Protein AF-0000000078987665 (afdb_homodimer)

Structure (mmCIF, N/CA/C/O backbone):
data_AF-0000000078987665-model_v1
#
loop_
_entity.id
_entity.type
_entity.pdbx_description
1 polymer 'Uncharacterized protein'
#
loop_
_atom_site.group_PDB
_atom_site.id
_atom_site.type_symbol
_atom_site.label_atom_id
_atom_site.label_alt_id
_atom_site.label_comp_id
_atom_site.label_asym_id
_atom_site.label_entity_id
_atom_site.label_seq_id
_atom_site.pdbx_PDB_ins_code
_atom_site.Cartn_x
_atom_site.Cartn_y
_atom_site.Cartn_z
_atom_site.occupancy
_atom_site.B_iso_or_equiv
_atom_site.auth_seq_id
_atom_site.auth_comp_id
_atom_site.auth_asym_id
_atom_site.auth_atom_id
_atom_site.pdbx_PDB_model_num
ATOM 1 N N . MET A 1 1 ? -37.438 13.344 10.82 1 22.31 1 MET A N 1
ATOM 2 C CA . MET A 1 1 ? -37.062 12.086 10.188 1 22.31 1 MET A CA 1
ATOM 3 C C . MET A 1 1 ? -35.938 12.305 9.188 1 22.31 1 MET A C 1
ATOM 5 O O . MET A 1 1 ? -36.125 12.891 8.125 1 22.31 1 MET A O 1
ATOM 9 N N . ASP A 1 2 ? -34.719 12.773 9.641 1 24 2 ASP A N 1
ATOM 10 C CA . ASP A 1 2 ? -33.594 13.414 8.969 1 24 2 ASP A CA 1
ATOM 11 C C . ASP A 1 2 ? -32.875 12.43 8.039 1 24 2 ASP A C 1
ATOM 13 O O . ASP A 1 2 ? -32.469 11.344 8.461 1 24 2 ASP A O 1
ATOM 17 N N . THR A 1 3 ? -33.219 12.43 6.73 1 23.64 3 THR A N 1
ATOM 18 C CA . THR A 1 3 ? -32.719 11.586 5.656 1 23.64 3 THR A CA 1
ATOM 19 C C . THR A 1 3 ? -31.203 11.734 5.512 1 23.64 3 THR A C 1
ATOM 21 O O . THR A 1 3 ? -30.703 12.82 5.199 1 23.64 3 THR A O 1
ATOM 24 N N . VAL A 1 4 ? -30.422 10.984 6.316 1 24.33 4 VAL A N 1
ATOM 25 C CA . VAL A 1 4 ? -28.969 10.953 6.219 1 24.33 4 VAL A CA 1
ATOM 26 C C . VAL A 1 4 ? -28.547 10.617 4.789 1 24.33 4 VAL A C 1
ATOM 28 O O . VAL A 1 4 ? -29.016 9.641 4.207 1 24.33 4 VAL A O 1
ATOM 31 N N . ASP A 1 5 ? -28.266 11.594 4.004 1 23.62 5 ASP A N 1
ATOM 32 C CA . ASP A 1 5 ? -27.859 11.531 2.604 1 23.62 5 ASP A CA 1
ATOM 33 C C . ASP A 1 5 ? -26.688 10.578 2.418 1 23.62 5 ASP A C 1
ATOM 35 O O . ASP A 1 5 ? -25.672 10.695 3.109 1 23.62 5 ASP A O 1
ATOM 39 N N . ASN A 1 6 ? -26.922 9.375 1.999 1 23.2 6 ASN A N 1
ATOM 40 C CA . ASN A 1 6 ? -26.031 8.305 1.534 1 23.2 6 ASN A CA 1
ATOM 41 C C . ASN A 1 6 ? -25.031 8.812 0.513 1 23.2 6 ASN A C 1
ATOM 43 O O . ASN A 1 6 ? -25.391 9.172 -0.608 1 23.2 6 ASN A O 1
ATOM 47 N N . VAL A 1 7 ? -24.156 9.625 0.983 1 26.42 7 VAL A N 1
ATOM 48 C CA . VAL A 1 7 ? -23.125 10 0.022 1 26.42 7 VAL A CA 1
ATOM 49 C C . VAL A 1 7 ? -22.578 8.742 -0.661 1 26.42 7 VAL A C 1
ATOM 51 O O . VAL A 1 7 ? -22 7.875 -0.006 1 26.42 7 VAL A O 1
ATOM 54 N N . GLU A 1 8 ? -23.203 8.266 -1.668 1 24.34 8 GLU A N 1
ATOM 55 C CA . GLU A 1 8 ? -22.703 7.254 -2.596 1 24.34 8 GLU A CA 1
ATOM 56 C C . GLU A 1 8 ? -21.281 7.562 -3.049 1 24.34 8 GLU A C 1
ATOM 58 O O . GLU A 1 8 ? -21.016 8.641 -3.584 1 24.34 8 GLU A O 1
ATOM 63 N N . PHE A 1 9 ? -20.359 7.242 -2.287 1 26.28 9 PHE A N 1
ATOM 64 C CA . PHE A 1 9 ? -19 7.262 -2.807 1 26.28 9 PHE A CA 1
ATOM 65 C C . PHE A 1 9 ? -18.938 6.637 -4.195 1 26.28 9 PHE A C 1
ATOM 67 O O . PHE A 1 9 ? -19.328 5.484 -4.379 1 26.28 9 PHE A O 1
ATOM 74 N N . ASN A 1 10 ? -19.328 7.367 -5.148 1 27.98 10 ASN A N 1
ATOM 75 C CA . ASN A 1 10 ? -19.078 6.918 -6.516 1 27.98 10 ASN A CA 1
ATOM 76 C C . ASN A 1 10 ? -17.672 6.355 -6.668 1 27.98 10 ASN A C 1
ATOM 78 O O . ASN A 1 10 ? -16.688 7.094 -6.559 1 27.98 10 ASN A O 1
ATOM 82 N N . ASP A 1 11 ? -17.438 5.238 -6.152 1 31.22 11 ASP A N 1
ATOM 83 C CA . ASP A 1 11 ? -16.328 4.34 -6.426 1 31.22 11 ASP A CA 1
ATOM 84 C C . ASP A 1 11 ? -15.883 4.434 -7.887 1 31.22 11 ASP A C 1
ATOM 86 O O . ASP A 1 11 ? -16.312 3.635 -8.727 1 31.22 11 ASP A O 1
ATOM 90 N N . ASP A 1 12 ? -16.234 5.512 -8.531 1 32.19 12 ASP A N 1
ATOM 91 C CA . ASP A 1 12 ? -15.898 5.676 -9.945 1 32.19 12 ASP A CA 1
ATOM 92 C C . ASP A 1 12 ? -14.422 5.395 -10.195 1 32.19 12 ASP A C 1
ATOM 94 O O . ASP A 1 12 ? -13.891 5.754 -11.25 1 32.19 12 ASP A O 1
ATOM 98 N N . SER A 1 13 ? -13.664 5.414 -9.133 1 35.56 13 SER A N 1
ATOM 99 C CA . SER A 1 13 ? -12.398 4.934 -9.672 1 35.56 13 SER A CA 1
ATOM 100 C C . SER A 1 13 ? -12.594 3.664 -10.492 1 35.56 13 SER A C 1
ATOM 102 O O . SER A 1 13 ? -12.672 2.566 -9.938 1 35.56 13 SER A O 1
ATOM 104 N N . THR A 1 14 ? -13.523 3.637 -11.367 1 35.09 14 THR A N 1
ATOM 105 C CA . THR A 1 14 ? -13.594 2.619 -12.406 1 35.09 14 THR A CA 1
ATOM 106 C C . THR A 1 14 ? -12.195 2.131 -12.773 1 35.09 14 THR A C 1
ATOM 108 O O . THR A 1 14 ? -11.555 2.691 -13.664 1 35.09 14 THR A O 1
ATOM 111 N N . ALA A 1 15 ? -11.32 2.08 -11.844 1 38.97 15 ALA A N 1
ATOM 112 C CA . ALA A 1 15 ? -10.156 1.328 -12.297 1 38.97 15 ALA A CA 1
ATOM 113 C C . ALA A 1 15 ? -10.555 0.241 -13.289 1 38.97 15 ALA A C 1
ATOM 115 O O . ALA A 1 15 ? -11.594 -0.402 -13.125 1 38.97 15 ALA A O 1
ATOM 116 N N . THR A 1 16 ? -10.422 0.467 -14.57 1 40.72 16 THR A N 1
ATOM 117 C CA . THR A 1 16 ? -10.445 -0.643 -15.523 1 40.72 16 THR A CA 1
ATOM 118 C C . THR A 1 16 ? -10.227 -1.972 -14.805 1 40.72 16 THR A C 1
ATOM 120 O O . THR A 1 16 ? -9.359 -2.082 -13.938 1 40.72 16 THR A O 1
ATOM 123 N N . VAL A 1 17 ? -11.352 -2.6 -14.359 1 46.34 17 VAL A N 1
ATOM 124 C CA . VAL A 1 17 ? -11.133 -3.986 -13.961 1 46.34 17 VAL A CA 1
ATOM 125 C C . VAL A 1 17 ? -9.867 -4.523 -14.625 1 46.34 17 VAL A C 1
ATOM 127 O O . VAL A 1 17 ? -9.797 -4.617 -15.852 1 46.34 17 VAL A O 1
ATOM 130 N N . ALA A 1 18 ? -8.805 -4.16 -14.016 1 56.78 18 ALA A N 1
ATOM 131 C CA . ALA A 1 18 ? -7.605 -4.797 -14.555 1 56.78 18 ALA A CA 1
ATOM 132 C C . ALA A 1 18 ? -7.906 -6.211 -15.039 1 56.78 18 ALA A C 1
ATOM 134 O O . ALA A 1 18 ? -8.859 -6.84 -14.578 1 56.78 18 ALA A O 1
ATOM 135 N N . ALA A 1 19 ? -7.555 -6.617 -16.172 1 66.12 19 ALA A N 1
ATOM 136 C CA . ALA A 1 19 ? -7.625 -7.965 -16.734 1 66.12 19 ALA A CA 1
ATOM 137 C C . ALA A 1 19 ? -7.281 -9.016 -15.688 1 66.12 19 ALA A C 1
ATOM 139 O O . ALA A 1 19 ? -6.453 -8.773 -14.805 1 66.12 19 ALA A O 1
ATOM 140 N N . ASN A 1 20 ? -8.266 -9.836 -15.359 1 83.44 20 ASN A N 1
ATOM 141 C CA . ASN A 1 20 ? -7.977 -11.047 -14.602 1 83.44 20 ASN A CA 1
ATOM 142 C C . ASN A 1 20 ? -7.609 -12.211 -15.516 1 83.44 20 ASN A C 1
ATOM 144 O O . ASN A 1 20 ? -8.453 -13.055 -15.82 1 83.44 20 ASN A O 1
ATOM 148 N N . ASP A 1 21 ? -6.363 -12.141 -15.938 1 91.25 21 ASP A N 1
ATOM 149 C CA . ASP A 1 21 ? -5.832 -13.141 -16.859 1 91.25 21 ASP A CA 1
ATOM 150 C C . ASP A 1 21 ? -5.629 -14.484 -16.156 1 91.25 21 ASP A C 1
ATOM 152 O O . ASP A 1 21 ? -5.406 -15.5 -16.812 1 91.25 21 ASP A O 1
ATOM 156 N N . LEU A 1 22 ? -5.672 -14.5 -14.844 1 92.5 22 LEU A N 1
ATOM 157 C CA . LEU A 1 22 ? -5.527 -15.672 -13.992 1 92.5 22 LEU A CA 1
ATOM 158 C C . LEU A 1 22 ? -6.516 -15.625 -12.828 1 92.5 22 LEU A C 1
ATOM 160 O O . LEU A 1 22 ? -6.621 -14.609 -12.141 1 92.5 22 LEU A O 1
ATOM 164 N N . PRO A 1 23 ? -7.387 -16.672 -12.727 1 92.81 23 PRO A N 1
ATOM 165 C CA . PRO A 1 23 ? -8.258 -16.688 -11.555 1 92.81 23 PRO A CA 1
ATOM 166 C C . PRO A 1 23 ? -7.477 -16.656 -10.242 1 92.81 23 PRO A C 1
ATOM 168 O O . PRO A 1 23 ? -6.414 -17.266 -10.133 1 92.81 23 PRO A O 1
ATOM 171 N N . THR A 1 24 ? -8.039 -16.016 -9.234 1 92.69 24 THR A N 1
ATOM 172 C CA . THR A 1 24 ? -7.387 -15.898 -7.934 1 92.69 24 THR A CA 1
ATOM 173 C C . THR A 1 24 ? -7.125 -17.281 -7.336 1 92.69 24 THR A C 1
ATOM 175 O O . THR A 1 24 ? -6.07 -17.516 -6.742 1 92.69 24 THR A O 1
ATOM 178 N N . GLU A 1 25 ? -8.094 -18.188 -7.496 1 92.75 25 GLU A N 1
ATOM 179 C CA . GLU A 1 25 ? -7.953 -19.531 -6.961 1 92.75 25 GLU A CA 1
ATOM 180 C C . GLU A 1 25 ? -6.758 -20.25 -7.57 1 92.75 25 GLU A C 1
ATOM 182 O O . GLU A 1 25 ? -6.078 -21.031 -6.895 1 92.75 25 GLU A O 1
ATOM 187 N N . GLU A 1 26 ? -6.527 -20.047 -8.82 1 94.94 26 GLU A N 1
ATOM 188 C CA . GLU A 1 26 ? -5.387 -20.656 -9.5 1 94.94 26 GLU A CA 1
ATOM 189 C C . GLU A 1 26 ? -4.07 -20.094 -8.977 1 94.94 26 GLU A C 1
ATOM 191 O O . GLU A 1 26 ? -3.107 -20.828 -8.766 1 94.94 26 GLU A O 1
ATOM 196 N N . LEU A 1 27 ? -4.023 -18.828 -8.773 1 95.31 27 LEU A N 1
ATOM 197 C CA . LEU A 1 27 ? -2.828 -18.219 -8.211 1 95.31 27 LEU A CA 1
ATOM 198 C C . LEU A 1 27 ? -2.549 -18.75 -6.812 1 95.31 27 LEU A C 1
ATOM 200 O O . LEU A 1 27 ? -1.401 -19.062 -6.477 1 95.31 27 LEU A O 1
ATOM 204 N N . ILE A 1 28 ? -3.594 -18.906 -6.008 1 92.94 28 ILE A N 1
ATOM 205 C CA . ILE A 1 28 ? -3.457 -19.453 -4.66 1 92.94 28 ILE A CA 1
ATOM 206 C C . ILE A 1 28 ? -2.863 -20.859 -4.73 1 92.94 28 ILE A C 1
ATOM 208 O O . ILE A 1 28 ? -1.938 -21.188 -3.984 1 92.94 28 ILE A O 1
ATOM 212 N N . ARG A 1 29 ? -3.361 -21.625 -5.668 1 95.06 29 ARG A N 1
ATOM 213 C CA . ARG A 1 29 ? -2.85 -22.969 -5.836 1 95.06 29 ARG A CA 1
ATOM 214 C C . ARG A 1 29 ? -1.374 -22.953 -6.223 1 95.06 29 ARG A C 1
ATOM 216 O O . ARG A 1 29 ? -0.581 -23.75 -5.707 1 95.06 29 ARG A O 1
ATOM 223 N N . MET A 1 30 ? -0.998 -22.062 -7.113 1 95.44 30 MET A N 1
ATOM 224 C CA . MET A 1 30 ? 0.391 -21.953 -7.551 1 95.44 30 MET A CA 1
ATOM 225 C C . MET A 1 30 ? 1.303 -21.578 -6.383 1 95.44 30 MET A C 1
ATOM 227 O O . MET A 1 30 ? 2.41 -22.109 -6.262 1 95.44 30 MET A O 1
ATOM 231 N N . ILE A 1 31 ? 0.842 -20.656 -5.52 1 92.81 31 ILE A N 1
ATOM 232 C CA . ILE A 1 31 ? 1.622 -20.234 -4.363 1 92.81 31 ILE A CA 1
ATOM 233 C C . ILE A 1 31 ? 1.784 -21.406 -3.391 1 92.81 31 ILE A C 1
ATOM 235 O O . ILE A 1 31 ? 2.881 -21.641 -2.887 1 92.81 31 ILE A O 1
ATOM 239 N N . GLU A 1 32 ? 0.699 -22.141 -3.172 1 91.25 32 GLU A N 1
ATOM 240 C CA . GLU A 1 32 ? 0.729 -23.281 -2.254 1 91.25 32 GLU A CA 1
ATOM 241 C C . GLU A 1 32 ? 1.663 -24.375 -2.762 1 91.25 32 GLU A C 1
ATOM 243 O O . GLU A 1 32 ? 2.279 -25.094 -1.968 1 91.25 32 GLU A O 1
ATOM 248 N N . ASN A 1 33 ? 1.754 -24.484 -4.09 1 94.44 33 ASN A N 1
ATOM 249 C CA . ASN A 1 33 ? 2.619 -25.484 -4.699 1 94.44 33 ASN A CA 1
ATOM 250 C C . ASN A 1 33 ? 4.043 -24.969 -4.875 1 94.44 33 ASN A C 1
ATOM 252 O O . ASN A 1 33 ? 4.875 -25.625 -5.504 1 94.44 33 ASN A O 1
ATOM 256 N N . LYS A 1 34 ? 4.285 -23.734 -4.383 1 92.12 34 LYS A N 1
ATOM 257 C CA . LYS A 1 34 ? 5.613 -23.125 -4.449 1 92.12 34 LYS A CA 1
ATOM 258 C C . LYS A 1 34 ? 6.055 -22.938 -5.895 1 92.12 34 LYS A C 1
ATOM 260 O O . LYS A 1 34 ? 7.211 -23.188 -6.238 1 92.12 34 LYS A O 1
ATOM 265 N N . GLU A 1 35 ? 5.148 -22.5 -6.758 1 95.69 35 GLU A N 1
ATOM 266 C CA . GLU A 1 35 ? 5.414 -22.312 -8.18 1 95.69 35 GLU A CA 1
ATOM 267 C C . GLU A 1 35 ? 5.496 -20.828 -8.547 1 95.69 35 GLU A C 1
ATOM 269 O O . GLU A 1 35 ? 5.5 -20.484 -9.727 1 95.69 35 GLU A O 1
ATOM 274 N N . VAL A 1 36 ? 5.555 -20 -7.508 1 94.06 36 VAL A N 1
ATOM 275 C CA . VAL A 1 36 ? 5.523 -18.562 -7.734 1 94.06 36 VAL A CA 1
ATOM 276 C C . VAL A 1 36 ? 6.723 -17.906 -7.059 1 94.06 36 VAL A C 1
ATOM 278 O O . VAL A 1 36 ? 7.078 -18.25 -5.93 1 94.06 36 VAL A O 1
ATOM 281 N N . THR A 1 37 ? 7.375 -17.031 -7.789 1 91.81 37 THR A N 1
ATOM 282 C CA . THR A 1 37 ? 8.414 -16.172 -7.227 1 91.81 37 THR A CA 1
ATOM 283 C C . THR A 1 37 ? 8.039 -14.703 -7.355 1 91.81 37 THR A C 1
ATOM 285 O O . THR A 1 37 ? 7.531 -14.273 -8.398 1 91.81 37 THR A O 1
ATOM 288 N N . VAL A 1 38 ? 8.352 -13.938 -6.285 1 91.56 38 VAL A N 1
ATOM 289 C CA . VAL A 1 38 ? 8.078 -12.508 -6.312 1 91.56 38 VAL A CA 1
ATOM 290 C C . VAL A 1 38 ? 9.242 -11.766 -6.969 1 91.56 38 VAL A C 1
ATOM 292 O O . VAL A 1 38 ? 10.391 -11.875 -6.516 1 91.56 38 VAL A O 1
ATOM 295 N N . LYS A 1 39 ? 8.953 -11.086 -8.031 1 91.88 39 LYS A N 1
ATOM 296 C CA . LYS A 1 39 ? 9.953 -10.281 -8.727 1 91.88 39 LYS A CA 1
ATOM 297 C C . LYS A 1 39 ? 10.07 -8.891 -8.109 1 91.88 39 LYS A C 1
ATOM 299 O O . LYS A 1 39 ? 11.172 -8.359 -7.969 1 91.88 39 LYS A O 1
ATOM 304 N N . SER A 1 40 ? 8.953 -8.32 -7.816 1 91.5 40 SER A N 1
ATOM 305 C CA . SER A 1 40 ? 8.914 -7 -7.207 1 91.5 40 SER A CA 1
ATOM 306 C C . SER A 1 40 ? 7.617 -6.785 -6.434 1 91.5 40 SER A C 1
ATOM 308 O O . SER A 1 40 ? 6.609 -7.445 -6.703 1 91.5 40 SER A O 1
ATOM 310 N N . HIS A 1 41 ? 7.66 -5.926 -5.438 1 90.56 41 HIS A N 1
ATOM 311 C CA . HIS A 1 41 ? 6.535 -5.543 -4.594 1 90.56 41 HIS A CA 1
ATOM 312 C C . HIS A 1 41 ? 6.562 -4.051 -4.285 1 90.56 41 HIS A C 1
ATOM 314 O O . HIS A 1 41 ? 7.469 -3.566 -3.609 1 90.56 41 HIS A O 1
ATOM 320 N N . ARG A 1 42 ? 5.637 -3.369 -4.859 1 90.31 42 ARG A N 1
ATOM 321 C CA . ARG A 1 42 ? 5.465 -1.935 -4.648 1 90.31 42 ARG A CA 1
ATOM 322 C C . ARG A 1 42 ? 4.199 -1.645 -3.852 1 90.31 42 ARG A C 1
ATOM 324 O O . ARG A 1 42 ? 3.143 -2.221 -4.125 1 90.31 42 ARG A O 1
ATOM 331 N N . ILE A 1 43 ? 4.332 -0.802 -2.848 1 88.81 43 ILE A N 1
ATOM 332 C CA . ILE A 1 43 ? 3.186 -0.39 -2.047 1 88.81 43 ILE A CA 1
ATOM 333 C C . ILE A 1 43 ? 2.959 1.112 -2.205 1 88.81 43 ILE A C 1
ATOM 335 O O . ILE A 1 43 ? 3.898 1.902 -2.092 1 88.81 43 ILE A O 1
ATOM 339 N N . VAL A 1 44 ? 1.769 1.45 -2.447 1 91 44 VAL A N 1
ATOM 340 C CA . VAL A 1 44 ? 1.382 2.857 -2.455 1 91 44 VAL A CA 1
ATOM 341 C C . VAL A 1 44 ? 0.354 3.115 -1.355 1 91 44 VAL A C 1
ATOM 343 O O . VAL A 1 44 ? -0.692 2.465 -1.31 1 91 44 VAL A O 1
ATOM 346 N N . ASP A 1 45 ? 0.697 4.008 -0.477 1 89.19 45 ASP A N 1
ATOM 347 C CA . ASP A 1 45 ? -0.211 4.496 0.557 1 89.19 45 ASP A CA 1
ATOM 348 C C . ASP A 1 45 ? -0.878 5.801 0.131 1 89.19 45 ASP A C 1
ATOM 350 O O . ASP A 1 45 ? -0.199 6.746 -0.275 1 89.19 45 ASP A O 1
ATOM 354 N N . THR A 1 46 ? -2.162 5.797 0.247 1 93.19 46 THR A N 1
ATOM 355 C CA . THR A 1 46 ? -2.918 7.039 0.125 1 93.19 46 THR A CA 1
ATOM 356 C C . THR A 1 46 ? -3.656 7.352 1.422 1 93.19 46 THR A C 1
ATOM 358 O O . THR A 1 46 ? -4.555 6.609 1.825 1 93.19 46 THR A O 1
ATOM 361 N N . ILE A 1 47 ? -3.271 8.453 2.031 1 92.69 47 ILE A N 1
ATOM 362 C CA . ILE A 1 47 ? -3.816 8.812 3.334 1 92.69 47 ILE A CA 1
ATOM 363 C C . ILE A 1 47 ? -4.473 10.188 3.254 1 92.69 47 ILE A C 1
ATOM 365 O O . ILE A 1 47 ? -3.846 11.164 2.828 1 92.69 47 ILE A O 1
ATOM 369 N N . THR A 1 48 ? -5.75 10.258 3.594 1 94.19 48 THR A N 1
ATOM 370 C CA . THR A 1 48 ? -6.426 11.547 3.711 1 94.19 48 THR A CA 1
ATOM 371 C C . THR A 1 48 ? -6.324 12.078 5.137 1 94.19 48 THR A C 1
ATOM 373 O O . THR A 1 48 ? -6.68 11.391 6.09 1 94.19 48 THR A O 1
ATOM 376 N N . LEU A 1 49 ? -5.801 13.242 5.184 1 94.12 49 LEU A N 1
ATOM 377 C CA . LEU A 1 49 ? -5.52 13.891 6.461 1 94.12 49 LEU A CA 1
ATOM 378 C C . LEU A 1 49 ? -6.414 15.109 6.66 1 94.12 49 LEU A C 1
ATOM 380 O O . LEU A 1 49 ? -6.688 15.844 5.711 1 94.12 49 LEU A O 1
ATOM 384 N N . ILE A 1 50 ? -6.879 15.312 7.918 1 95.25 50 ILE A N 1
ATOM 385 C CA . ILE A 1 50 ? -7.605 16.516 8.305 1 95.25 50 ILE A CA 1
ATOM 386 C C . ILE A 1 50 ? -6.723 17.391 9.203 1 95.25 50 ILE A C 1
ATOM 388 O O . ILE A 1 50 ? -6.184 16.906 10.203 1 95.25 50 ILE A O 1
ATOM 392 N N . THR A 1 51 ? -6.508 18.641 8.805 1 94.38 51 THR A N 1
ATOM 393 C CA . THR A 1 51 ? -5.781 19.625 9.578 1 94.38 51 THR A CA 1
ATOM 394 C C . THR A 1 51 ? -6.617 20.891 9.75 1 94.38 51 THR A C 1
ATOM 396 O O . THR A 1 51 ? -7.711 21 9.195 1 94.38 51 THR A O 1
ATOM 399 N N . ALA A 1 52 ? -6.066 21.812 10.547 1 93.38 52 ALA A N 1
ATOM 400 C CA . ALA A 1 52 ? -6.723 23.109 10.688 1 93.38 52 ALA A CA 1
ATOM 401 C C . ALA A 1 52 ? -6.785 23.844 9.352 1 93.38 52 ALA A C 1
ATOM 403 O O . ALA A 1 52 ? -7.711 24.625 9.109 1 93.38 52 ALA A O 1
ATOM 404 N N . GLY A 1 53 ? -5.77 23.531 8.406 1 91.12 53 GLY A N 1
ATOM 405 C CA . GLY A 1 53 ? -5.688 24.203 7.125 1 91.12 53 GLY A CA 1
ATOM 406 C C . GLY A 1 53 ? -6.48 23.516 6.031 1 91.12 53 GLY A C 1
ATOM 407 O O . GLY A 1 53 ? -6.438 23.938 4.871 1 91.12 53 GLY A O 1
ATOM 408 N N . GLY A 1 54 ? -7.23 22.422 6.391 1 94.12 54 GLY A N 1
ATOM 409 C CA . GLY A 1 54 ? -8.008 21.719 5.391 1 94.12 54 GLY A CA 1
ATOM 410 C C . GLY A 1 54 ? -7.641 20.25 5.266 1 94.12 54 GLY A C 1
ATOM 411 O O . GLY A 1 54 ? -6.953 19.703 6.133 1 94.12 54 GLY A O 1
ATOM 412 N N . GLU A 1 55 ? -8.172 19.703 4.188 1 94.88 55 GLU A N 1
ATOM 413 C CA . GLU A 1 55 ? -7.93 18.281 3.918 1 94.88 55 GLU A CA 1
ATOM 414 C C . GLU A 1 55 ? -6.801 18.109 2.908 1 94.88 55 GLU A C 1
ATOM 416 O O . GLU A 1 55 ? -6.719 18.828 1.919 1 94.88 55 GLU A O 1
ATOM 421 N N . PHE A 1 56 ? -5.906 17.141 3.281 1 94.88 56 PHE A N 1
ATOM 422 C CA . PHE A 1 56 ? -4.793 16.828 2.393 1 94.88 56 PHE A CA 1
ATOM 423 C C . PHE A 1 56 ? -4.762 15.344 2.059 1 94.88 56 PHE A C 1
ATOM 425 O O . PHE A 1 56 ? -5.102 14.508 2.898 1 94.88 56 PHE A O 1
ATOM 432 N N . ARG A 1 57 ? -4.363 15.062 0.867 1 96 57 ARG A N 1
ATOM 433 C CA . ARG A 1 57 ? -4.055 13.695 0.465 1 96 57 ARG A CA 1
ATOM 434 C C . ARG A 1 57 ? -2.549 13.461 0.413 1 96 57 ARG A C 1
ATOM 436 O O . ARG A 1 57 ? -1.843 14.109 -0.363 1 96 57 ARG A O 1
ATOM 443 N N . LEU A 1 58 ? -2.119 12.609 1.299 1 94.5 58 LEU A N 1
ATOM 444 C CA . LEU A 1 58 ? -0.729 12.164 1.314 1 94.5 58 LEU A CA 1
ATOM 445 C C . LEU A 1 58 ? -0.562 10.867 0.523 1 94.5 58 LEU A C 1
ATOM 447 O O . LEU A 1 58 ? -1.24 9.875 0.797 1 94.5 58 LEU A O 1
ATOM 451 N N . THR A 1 59 ? 0.253 10.898 -0.478 1 93.38 59 THR A N 1
ATOM 452 C CA . THR A 1 59 ? 0.583 9.703 -1.243 1 93.38 59 THR A CA 1
ATOM 453 C C . THR A 1 59 ? 2.043 9.312 -1.032 1 93.38 59 THR A C 1
ATOM 455 O O . THR A 1 59 ? 2.945 10.125 -1.243 1 93.38 59 THR A O 1
ATOM 458 N N . LEU A 1 60 ? 2.258 8.078 -0.556 1 90.75 60 LEU A N 1
ATOM 459 C CA . LEU A 1 60 ? 3.594 7.547 -0.305 1 90.75 60 LEU A CA 1
ATOM 460 C C . LEU A 1 60 ? 3.82 6.254 -1.08 1 90.75 60 LEU A C 1
ATOM 462 O O . LEU A 1 60 ? 2.883 5.484 -1.301 1 90.75 60 LEU A O 1
ATOM 466 N N . GLU A 1 61 ? 5 6.094 -1.505 1 89.25 61 GLU A N 1
ATOM 467 C CA . GLU A 1 61 ? 5.414 4.855 -2.156 1 89.25 61 GLU A CA 1
ATOM 468 C C . GLU A 1 61 ? 6.547 4.18 -1.391 1 89.25 61 GLU A C 1
ATOM 470 O O . GLU A 1 61 ? 7.461 4.848 -0.902 1 89.25 61 GLU A O 1
ATOM 475 N N . ARG A 1 62 ? 6.477 2.859 -1.227 1 85.06 62 ARG A N 1
ATOM 476 C CA . ARG A 1 62 ? 7.547 2.094 -0.6 1 85.06 62 ARG A CA 1
ATOM 477 C C . ARG A 1 62 ? 7.68 0.715 -1.237 1 85.06 62 ARG A C 1
ATOM 479 O O . ARG A 1 62 ? 6.773 0.259 -1.938 1 85.06 62 ARG A O 1
ATOM 486 N N . SER A 1 63 ? 8.836 0.191 -1.06 1 83.12 63 SER A N 1
ATOM 487 C CA . SER A 1 63 ? 9.047 -1.199 -1.45 1 83.12 63 SER A CA 1
ATOM 488 C C . SER A 1 63 ? 8.453 -2.158 -0.429 1 83.12 63 SER A C 1
ATOM 490 O O . SER A 1 63 ? 8.547 -1.927 0.778 1 83.12 63 SER A O 1
ATOM 492 N N . GLY A 1 64 ? 7.613 -3 -0.963 1 74.62 64 GLY A N 1
ATOM 493 C CA . GLY A 1 64 ? 7.109 -4.02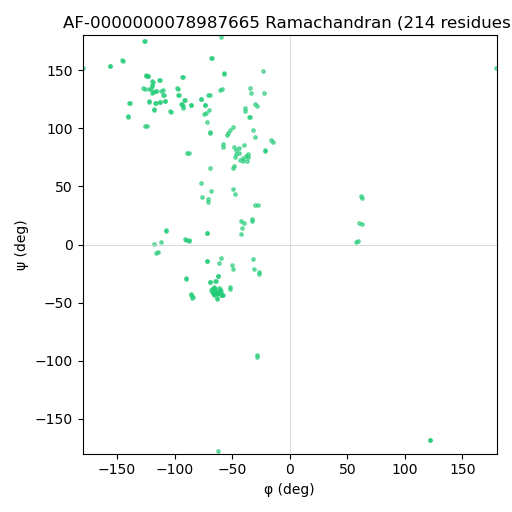7 -0.063 1 74.62 64 GLY A CA 1
ATOM 494 C C . GLY A 1 64 ? 8.148 -5.078 0.285 1 74.62 64 GLY A C 1
ATOM 495 O O . GLY A 1 64 ? 8.992 -5.422 -0.544 1 74.62 64 GLY A O 1
ATOM 496 N N . ASP A 1 65 ? 8.648 -4.883 1.647 1 62.25 65 ASP A N 1
ATOM 497 C CA . ASP A 1 65 ? 9.477 -6.027 2.014 1 62.25 65 ASP A CA 1
ATOM 498 C C . ASP A 1 65 ? 8.625 -7.289 2.178 1 62.25 65 ASP A C 1
ATOM 500 O O . ASP A 1 65 ? 7.918 -7.441 3.174 1 62.25 65 ASP A O 1
ATOM 504 N N . LEU A 1 66 ? 8.055 -7.73 1.088 1 52.81 66 LEU A N 1
ATOM 505 C CA . LEU A 1 66 ? 7.379 -9 1.338 1 52.81 66 LEU A CA 1
ATOM 506 C C . LEU A 1 66 ? 8.219 -9.883 2.254 1 52.81 66 LEU A C 1
ATOM 508 O O . LEU A 1 66 ? 8.258 -11.109 2.074 1 52.81 66 LEU A O 1
ATOM 512 N N . GLU A 1 67 ? 9.172 -9.109 2.924 1 44.88 67 GLU A N 1
ATOM 513 C CA . GLU A 1 67 ? 9.609 -9.992 4 1 44.88 67 GLU A CA 1
ATOM 514 C C . GLU A 1 67 ? 8.453 -10.359 4.922 1 44.88 67 GLU A C 1
ATOM 516 O O . GLU A 1 67 ? 7.504 -9.586 5.07 1 44.88 67 GLU A O 1
ATOM 521 N N . PRO A 1 68 ? 8.258 -11.547 5.266 1 36.19 68 PRO A N 1
ATOM 522 C CA . PRO A 1 68 ? 7.133 -11.977 6.098 1 36.19 68 PRO A CA 1
ATOM 523 C C . PRO A 1 68 ? 6.832 -11.008 7.238 1 36.19 68 PRO A C 1
ATOM 525 O O . PRO A 1 68 ? 7.727 -10.656 8.008 1 36.19 68 PRO A O 1
ATOM 528 N N . VAL A 1 69 ? 6.254 -9.883 7.055 1 35.28 69 VAL A N 1
ATOM 529 C CA . VAL A 1 69 ? 5.871 -9.258 8.32 1 35.28 69 VAL A CA 1
ATOM 530 C C . VAL A 1 69 ? 5.746 -10.328 9.398 1 35.28 69 VAL A C 1
ATOM 532 O O . VAL A 1 69 ? 5.586 -11.516 9.102 1 35.28 69 VAL A O 1
ATOM 535 N N . GLY A 1 70 ? 6.043 -9.922 10.711 1 33.25 70 GLY A N 1
ATOM 536 C CA . GLY A 1 70 ? 5.895 -10.812 11.859 1 33.25 70 GLY A CA 1
ATOM 537 C C . GLY A 1 70 ? 4.629 -11.641 11.805 1 33.25 70 GLY A C 1
ATOM 538 O O . GLY A 1 70 ? 3.891 -11.727 12.789 1 33.25 70 GLY A O 1
ATOM 539 N N . ILE A 1 71 ? 3.98 -11.562 10.68 1 34.5 71 ILE A N 1
ATOM 540 C CA . ILE A 1 71 ? 2.986 -12.625 10.766 1 34.5 71 ILE A CA 1
ATOM 541 C C . ILE A 1 71 ? 3.65 -13.922 11.227 1 34.5 71 ILE A C 1
ATOM 543 O O . ILE A 1 71 ? 4.535 -14.445 10.547 1 34.5 71 ILE A O 1
ATOM 547 N N . MET A 1 72 ? 3.885 -13.836 12.492 1 34.69 72 MET A N 1
ATOM 548 C CA . MET A 1 72 ? 4.27 -15.133 13.031 1 34.69 72 MET A CA 1
ATOM 549 C C . MET A 1 72 ? 3.529 -16.266 12.312 1 34.69 72 MET A C 1
ATOM 551 O O . MET A 1 72 ? 2.311 -16.203 12.148 1 34.69 72 MET A O 1
ATOM 555 N N . PRO A 1 73 ? 4.34 -16.953 11.57 1 32.38 73 PRO A N 1
ATOM 556 C CA . PRO A 1 73 ? 3.656 -18.156 11.109 1 32.38 73 PRO A CA 1
ATOM 557 C C . PRO A 1 73 ? 2.717 -18.75 12.164 1 32.38 73 PRO A C 1
ATOM 559 O O . PRO A 1 73 ? 3.123 -18.953 13.312 1 32.38 73 PRO A O 1
ATOM 562 N N . ARG A 1 74 ? 1.475 -18.078 12.305 1 33.06 74 ARG A N 1
ATOM 563 C CA . ARG A 1 74 ? 0.767 -19 13.188 1 33.06 74 ARG A CA 1
ATOM 564 C C . ARG A 1 74 ? 1.268 -20.422 13 1 33.06 74 ARG A C 1
ATOM 566 O O . ARG A 1 74 ? 1.605 -20.828 11.883 1 33.06 74 ARG A O 1
ATOM 573 N N . THR A 1 75 ? 1.77 -20.969 13.992 1 35.84 75 THR A N 1
ATOM 574 C CA . THR A 1 75 ? 2.283 -22.312 14.164 1 35.84 75 THR A CA 1
ATOM 575 C C . THR A 1 75 ? 1.597 -23.281 13.203 1 35.84 75 THR A C 1
ATOM 577 O O . THR A 1 75 ? 1.791 -24.5 13.289 1 35.84 75 THR A O 1
ATOM 580 N N . GLY A 1 76 ? 0.347 -22.875 12.766 1 36.12 76 GLY A N 1
ATOM 581 C CA . GLY A 1 76 ? -0.17 -24.141 12.266 1 36.12 76 GLY A CA 1
ATOM 582 C C . GLY A 1 76 ? 0.677 -24.734 11.156 1 36.12 76 GLY A C 1
ATOM 583 O O . GLY A 1 76 ? 1.576 -24.078 10.633 1 36.12 76 GLY A O 1
ATOM 584 N N . ASN A 1 77 ? 0.2 -25.953 10.703 1 38.72 77 ASN A N 1
ATOM 585 C CA . ASN A 1 77 ? 0.679 -27.094 9.93 1 38.72 77 ASN A CA 1
ATOM 586 C C . ASN A 1 77 ? 1.102 -26.688 8.523 1 38.72 77 ASN A C 1
ATOM 588 O O . ASN A 1 77 ? 1.275 -27.547 7.652 1 38.72 77 ASN A O 1
ATOM 592 N N . ARG A 1 78 ? 0.792 -25.375 7.977 1 46.25 78 ARG A N 1
ATOM 593 C CA . ARG A 1 78 ? 1.248 -25.531 6.602 1 46.25 78 ARG A CA 1
ATOM 594 C C . ARG A 1 78 ? 2.768 -25.438 6.512 1 46.25 78 ARG A C 1
ATOM 596 O O . ARG A 1 78 ? 3.32 -24.328 6.434 1 46.25 78 ARG A O 1
ATOM 603 N N . GLY A 1 79 ? 3.506 -26.094 7.176 1 56.12 79 GLY A N 1
ATOM 604 C CA . GLY A 1 79 ? 4.902 -26.312 7.516 1 56.12 79 GLY A CA 1
ATOM 605 C C . GLY A 1 79 ? 5.855 -25.906 6.41 1 56.12 79 GLY A C 1
ATOM 606 O O . GLY A 1 79 ? 7.004 -25.547 6.676 1 56.12 79 GLY A O 1
ATOM 607 N N . GLY A 1 80 ? 5.477 -25.875 5.152 1 74.12 80 GLY A N 1
ATOM 608 C CA . GLY A 1 80 ? 6.477 -25.859 4.102 1 74.12 80 GLY A CA 1
ATOM 609 C C . GLY A 1 80 ? 6.516 -24.547 3.342 1 74.12 80 GLY A C 1
ATOM 610 O O . GLY A 1 80 ? 7.391 -24.328 2.498 1 74.12 80 GLY A O 1
ATOM 611 N N . LEU A 1 81 ? 5.695 -23.594 3.732 1 75.75 81 LEU A N 1
ATOM 612 C CA . LEU A 1 81 ? 5.691 -22.391 2.906 1 75.75 81 LEU A CA 1
ATOM 613 C C . LEU A 1 81 ? 6.652 -21.344 3.461 1 75.75 81 LEU A C 1
ATOM 615 O O . LEU A 1 81 ? 6.844 -21.266 4.676 1 75.75 81 LEU A O 1
ATOM 619 N N . SER A 1 82 ? 7.309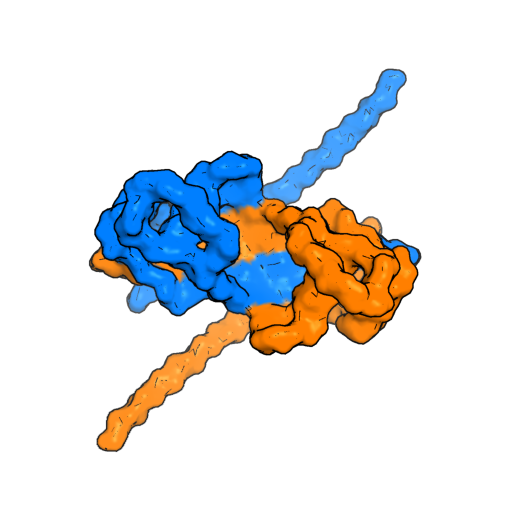 -20.594 2.494 1 81.56 82 SER A N 1
ATOM 620 C CA . SER A 1 82 ? 8.172 -19.484 2.879 1 81.56 82 SER A CA 1
ATOM 621 C C . SER A 1 82 ? 7.363 -18.328 3.479 1 81.56 82 SER A C 1
ATOM 623 O O . SER A 1 82 ? 6.137 -18.297 3.35 1 81.56 82 SER A O 1
ATOM 625 N N . GLY A 1 83 ? 7.973 -17.469 4.188 1 79.56 83 GLY A N 1
ATOM 626 C CA . GLY A 1 83 ? 7.348 -16.25 4.684 1 79.56 83 GLY A CA 1
ATOM 627 C C . GLY A 1 83 ? 6.672 -15.438 3.596 1 79.56 83 GLY A C 1
ATOM 628 O O . GLY A 1 83 ? 5.578 -14.906 3.795 1 79.56 83 GLY A O 1
ATOM 629 N N . GLN A 1 84 ? 7.316 -15.414 2.424 1 83.12 84 GLN A N 1
ATOM 630 C CA . GLN A 1 84 ? 6.773 -14.648 1.304 1 83.12 84 GLN A CA 1
ATOM 631 C C . GLN A 1 84 ? 5.477 -15.273 0.796 1 83.12 84 GLN A C 1
ATOM 633 O O . GLN A 1 84 ? 4.508 -14.555 0.522 1 83.12 84 GLN A O 1
ATOM 638 N N . ASP A 1 85 ? 5.449 -16.578 0.781 1 85.75 85 ASP A N 1
ATOM 639 C CA . ASP A 1 85 ? 4.254 -17.297 0.335 1 85.75 85 ASP A CA 1
ATOM 640 C C . ASP A 1 85 ? 3.09 -17.062 1.298 1 85.75 85 ASP A C 1
ATOM 642 O O . ASP A 1 85 ? 1.959 -16.828 0.869 1 85.75 85 ASP A O 1
ATOM 646 N N . LYS A 1 86 ? 3.418 -17.109 2.539 1 83.06 86 LYS A N 1
ATOM 647 C CA . LYS A 1 86 ? 2.383 -16.891 3.549 1 83.06 86 LYS A CA 1
ATOM 648 C C . LYS A 1 86 ? 1.809 -15.484 3.465 1 83.06 86 LYS A C 1
ATOM 650 O O . LYS A 1 86 ? 0.599 -15.289 3.596 1 83.06 86 LYS A O 1
ATOM 655 N N . LEU A 1 87 ? 2.693 -14.602 3.258 1 82.5 87 LEU A N 1
ATOM 656 C CA . LEU A 1 87 ? 2.238 -13.227 3.115 1 82.5 87 LEU A CA 1
ATOM 657 C C . LEU A 1 87 ? 1.344 -13.07 1.889 1 82.5 87 LEU A C 1
ATOM 659 O O . LEU A 1 87 ? 0.269 -12.469 1.97 1 82.5 87 LEU A O 1
ATOM 663 N N . LEU A 1 88 ? 1.809 -13.617 0.83 1 88 88 LEU A N 1
ATOM 664 C CA . LEU A 1 88 ? 1.018 -13.539 -0.394 1 88 88 LEU A CA 1
ATOM 665 C C . LEU A 1 88 ? -0.361 -14.156 -0.192 1 88 88 LEU A C 1
ATOM 667 O O . LEU A 1 88 ? -1.372 -13.578 -0.59 1 88 88 LEU A O 1
ATOM 671 N N . LEU A 1 89 ? -0.374 -15.281 0.464 1 87.06 89 LEU A N 1
ATOM 672 C CA . LEU A 1 89 ? -1.642 -15.961 0.708 1 87.06 89 LEU A CA 1
ATOM 673 C C . LEU A 1 89 ? -2.529 -15.133 1.634 1 87.06 89 LEU A C 1
ATOM 675 O O . LEU A 1 89 ? -3.748 -15.078 1.444 1 87.06 89 LEU A O 1
ATOM 679 N N . SER A 1 90 ? -1.955 -14.523 2.543 1 83.06 90 SER A N 1
ATOM 680 C CA . SER A 1 90 ? -2.725 -13.68 3.451 1 83.06 90 SER A CA 1
ATOM 681 C C . SER A 1 90 ? -3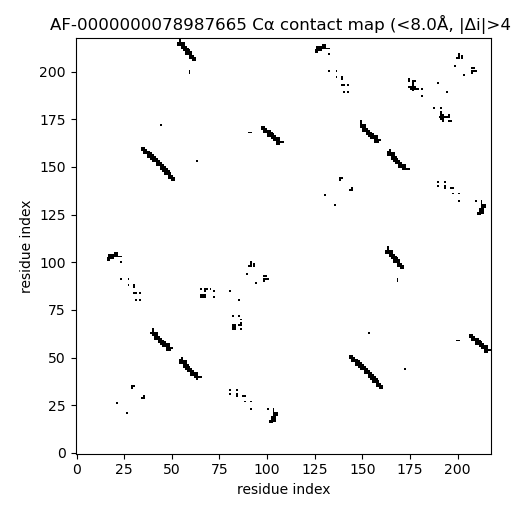.342 -12.5 2.715 1 83.06 90 SER A C 1
ATOM 683 O O . SER A 1 90 ? -4.469 -12.094 3.012 1 83.06 90 SER A O 1
ATOM 685 N N . LEU A 1 91 ? -2.547 -11.961 1.764 1 84.44 91 LEU A N 1
ATOM 686 C CA . LEU A 1 91 ? -3.035 -10.828 0.988 1 84.44 91 LEU A CA 1
ATOM 687 C C . LEU A 1 91 ? -4.16 -11.25 0.05 1 84.44 91 LEU A C 1
ATOM 689 O O . LEU A 1 91 ? -5.102 -10.492 -0.179 1 84.44 91 LEU A O 1
ATOM 693 N N . LEU A 1 92 ? -4.062 -12.477 -0.406 1 87.12 92 LEU A N 1
ATOM 694 C CA . LEU A 1 92 ? -5.043 -12.977 -1.367 1 87.12 92 LEU A CA 1
ATOM 695 C C . LEU A 1 92 ? -6.281 -13.5 -0.656 1 87.12 92 LEU A C 1
ATOM 697 O O . LEU A 1 92 ? -7.383 -13.484 -1.217 1 87.12 92 LEU A O 1
ATOM 701 N N . GLY A 1 93 ? -6.168 -14.336 0.489 1 75.12 93 GLY A N 1
ATOM 702 C CA . GLY A 1 93 ? -7.242 -15.047 1.164 1 75.12 93 GLY A CA 1
ATOM 703 C C . GLY A 1 93 ? -8.164 -14.133 1.945 1 75.12 93 GLY A C 1
ATOM 704 O O . GLY A 1 93 ? -9.211 -14.562 2.436 1 75.12 93 GLY A O 1
ATOM 705 N N . GLY A 1 94 ? -8.094 -12.914 1.837 1 59.03 94 GLY A N 1
ATOM 706 C CA . GLY A 1 94 ? -9.078 -12.016 2.414 1 59.03 94 GLY A CA 1
ATOM 707 C C . GLY A 1 94 ? -9.227 -12.18 3.914 1 59.03 94 GLY A C 1
ATOM 708 O O . GLY A 1 94 ? -10.258 -11.812 4.48 1 59.03 94 GLY A O 1
ATOM 709 N N . GLY A 1 95 ? -8.398 -13.109 4.531 1 48.75 95 GLY A N 1
ATOM 710 C CA . GLY A 1 95 ? -8.938 -13.297 5.867 1 48.75 95 GLY A CA 1
ATOM 711 C C . GLY A 1 95 ? -9.656 -12.07 6.398 1 48.75 95 GLY A C 1
ATOM 712 O O . GLY A 1 95 ? -10.875 -12.102 6.605 1 48.75 95 GLY A O 1
ATOM 713 N N . GLY A 1 96 ? -9.188 -11.227 7.082 1 47.44 96 GLY A N 1
ATOM 714 C CA . GLY A 1 96 ? -9.938 -10.273 7.891 1 47.44 96 GLY A CA 1
ATOM 715 C C . GLY A 1 96 ? -10.664 -9.234 7.062 1 47.44 96 GLY A C 1
ATOM 716 O O . GLY A 1 96 ? -11.133 -8.227 7.594 1 47.44 96 GLY A O 1
ATOM 717 N N . GLY A 1 97 ? -11.266 -9.633 5.883 1 52.84 97 GLY A N 1
ATOM 718 C CA . GLY A 1 97 ? -12.148 -8.727 5.172 1 52.84 97 GLY A CA 1
ATOM 719 C C . GLY A 1 97 ? -11.469 -7.441 4.742 1 52.84 97 GLY A C 1
ATOM 720 O O . GLY A 1 97 ? -12.125 -6.523 4.242 1 52.84 97 GLY A O 1
ATOM 721 N N . HIS A 1 98 ? -10.016 -7.473 4.723 1 69 98 HIS A N 1
ATOM 722 C CA . HIS A 1 98 ? -9.523 -6.105 4.602 1 69 98 HIS A CA 1
ATOM 723 C C . HIS A 1 98 ? -8.773 -5.91 3.289 1 69 98 HIS A C 1
ATOM 725 O O . HIS A 1 98 ? -8.484 -4.773 2.898 1 69 98 HIS A O 1
ATOM 731 N N . SER A 1 99 ? -8.508 -7.133 2.414 1 81.44 99 SER A N 1
ATOM 732 C CA . SER A 1 99 ? -7.793 -6.969 1.153 1 81.44 99 SER A CA 1
ATOM 733 C C . SER A 1 99 ? -8.641 -7.43 -0.029 1 81.44 99 SER A C 1
ATOM 735 O O . SER A 1 99 ? -9.359 -8.43 0.069 1 81.44 99 SER A O 1
ATOM 737 N N . LYS A 1 100 ? -8.703 -6.656 -1.105 1 86.12 100 LYS A N 1
ATOM 738 C CA . LYS A 1 100 ? -9.43 -6.98 -2.326 1 86.12 100 LYS A CA 1
ATOM 739 C C . LYS A 1 100 ? -8.492 -7.066 -3.525 1 86.12 100 LYS A C 1
ATOM 741 O O . LYS A 1 100 ? -7.652 -6.184 -3.727 1 86.12 100 LYS A O 1
ATOM 746 N N . VAL A 1 101 ? -8.633 -8.156 -4.297 1 90.94 101 VAL A N 1
ATOM 747 C CA . VAL A 1 101 ? -7.879 -8.281 -5.543 1 90.94 101 VAL A CA 1
ATOM 748 C C . VAL A 1 101 ? -8.477 -7.355 -6.598 1 90.94 101 VAL A C 1
ATOM 750 O O . VAL A 1 101 ? -9.648 -7.477 -6.949 1 90.94 101 VAL A O 1
ATOM 753 N N . ARG A 1 102 ? -7.652 -6.461 -7.059 1 92.38 102 ARG A N 1
ATOM 754 C CA . ARG A 1 102 ? -8.109 -5.539 -8.094 1 92.38 102 ARG A CA 1
ATOM 755 C C . ARG A 1 102 ? -7.844 -6.102 -9.484 1 92.38 102 ARG A C 1
ATOM 757 O O . ARG A 1 102 ? -8.547 -5.766 -10.438 1 92.38 102 ARG A O 1
ATOM 764 N N . GLY A 1 103 ? -6.793 -6.914 -9.602 1 91.81 103 GLY A N 1
ATOM 765 C CA . GLY A 1 103 ? -6.512 -7.52 -10.891 1 91.81 103 GLY A CA 1
ATOM 766 C C . GLY A 1 103 ? -5.289 -8.422 -10.875 1 91.81 103 GLY A C 1
ATOM 767 O O . GLY A 1 103 ? -4.418 -8.273 -10.016 1 91.81 103 GLY A O 1
ATOM 768 N N . ILE A 1 104 ? -5.289 -9.414 -11.742 1 94.81 104 ILE A N 1
ATOM 769 C CA . ILE A 1 104 ? -4.156 -10.273 -12.07 1 94.81 104 ILE A CA 1
ATOM 770 C C . ILE A 1 104 ? -3.893 -10.227 -13.578 1 94.81 104 ILE A C 1
ATOM 772 O O . ILE A 1 104 ? -4.586 -10.883 -14.359 1 94.81 104 ILE A O 1
ATOM 776 N N . GLU A 1 105 ? -2.906 -9.477 -13.898 1 94.94 105 GLU A N 1
ATOM 777 C CA . GLU A 1 105 ? -2.662 -9.18 -15.312 1 94.94 105 GLU A CA 1
ATOM 778 C C . GLU A 1 105 ? -1.402 -9.883 -15.812 1 94.94 105 GLU A C 1
ATOM 780 O O . GLU A 1 105 ? -0.346 -9.797 -15.18 1 94.94 105 GLU A O 1
ATOM 785 N N . ARG A 1 106 ? -1.481 -10.602 -16.906 1 94.25 106 ARG A N 1
ATOM 786 C CA . ARG A 1 106 ? -0.294 -11.156 -17.547 1 94.25 106 ARG A CA 1
ATOM 787 C C . ARG A 1 106 ? 0.552 -10.062 -18.172 1 94.25 106 ARG A C 1
ATOM 789 O O . ARG A 1 106 ? 0.024 -9.18 -18.859 1 94.25 106 ARG A O 1
ATOM 796 N N . LEU A 1 107 ? 1.79 -10.109 -17.828 1 93.25 107 LEU A N 1
ATOM 797 C CA . LEU A 1 107 ? 2.703 -9.133 -18.406 1 93.25 107 LEU A CA 1
ATOM 798 C C . LEU A 1 107 ? 3.363 -9.688 -19.656 1 93.25 107 LEU A C 1
ATOM 800 O O . LEU A 1 107 ? 3.707 -10.867 -19.719 1 93.25 107 LEU A O 1
ATOM 804 N N . LYS A 1 108 ? 3.092 -9.016 -20.781 1 81.31 108 LYS A N 1
ATOM 805 C CA . LYS A 1 108 ? 3.674 -9.438 -22.062 1 81.31 108 LYS A CA 1
ATOM 806 C C . LYS A 1 108 ? 5.164 -9.109 -22.109 1 81.31 108 LYS A C 1
ATOM 808 O O . LYS A 1 108 ? 5.586 -8.039 -21.672 1 81.31 108 LYS A O 1
ATOM 813 N N . ASN A 1 109 ? 6.098 -10.188 -22.141 1 61 109 ASN A N 1
ATOM 814 C CA . ASN A 1 109 ? 7.488 -9.969 -22.516 1 61 109 ASN A CA 1
ATOM 815 C C . ASN A 1 109 ? 7.609 -9.398 -23.922 1 61 109 ASN A C 1
ATOM 817 O O . ASN A 1 109 ? 6.773 -9.688 -24.781 1 61 109 ASN A O 1
ATOM 821 N N . MET B 1 1 ? 33.656 -8.922 -22.312 1 21.75 1 MET B N 1
ATOM 822 C CA . MET B 1 1 ? 33.375 -7.785 -21.438 1 21.75 1 MET B CA 1
ATOM 823 C C . MET B 1 1 ? 31.906 -7.375 -21.531 1 21.75 1 MET B C 1
ATOM 825 O O . MET B 1 1 ? 31.484 -6.801 -22.547 1 21.75 1 MET B O 1
ATOM 829 N N . ASP B 1 2 ? 30.906 -8.266 -21.188 1 23.39 2 ASP B N 1
ATOM 830 C CA . ASP B 1 2 ? 29.484 -8.352 -21.516 1 23.39 2 ASP B CA 1
ATOM 831 C C . ASP B 1 2 ? 28.688 -7.23 -20.844 1 23.39 2 ASP B C 1
ATOM 833 O O . ASP B 1 2 ? 28.797 -7.039 -19.625 1 23.39 2 ASP B O 1
ATOM 837 N N . THR B 1 3 ? 28.406 -6.117 -21.562 1 22.91 3 THR B N 1
ATOM 838 C CA . THR B 1 3 ? 27.719 -4.902 -21.141 1 22.91 3 THR B CA 1
ATOM 839 C C . THR B 1 3 ? 26.312 -5.227 -20.625 1 22.91 3 THR B C 1
ATOM 841 O O . THR B 1 3 ? 25.484 -5.727 -21.391 1 22.91 3 THR B O 1
ATOM 844 N N . VAL B 1 4 ? 26.172 -5.57 -19.328 1 23.78 4 VAL B N 1
ATOM 845 C CA . VAL B 1 4 ? 24.891 -5.812 -18.703 1 23.78 4 VAL B CA 1
ATOM 846 C C . VAL B 1 4 ? 23.969 -4.609 -18.906 1 23.78 4 VAL B C 1
ATOM 848 O O . VAL B 1 4 ? 24.359 -3.471 -18.641 1 23.78 4 VAL B O 1
ATOM 851 N N . ASP B 1 5 ? 23.156 -4.637 -19.906 1 23.72 5 ASP B N 1
ATOM 852 C CA . ASP B 1 5 ? 22.188 -3.627 -20.328 1 23.72 5 ASP B CA 1
ATOM 853 C C . ASP B 1 5 ? 21.328 -3.18 -19.141 1 23.72 5 ASP B C 1
ATOM 855 O O . ASP B 1 5 ? 20.75 -4.012 -18.453 1 23.72 5 ASP B O 1
ATOM 859 N N . ASN B 1 6 ? 21.609 -2.062 -18.562 1 23.11 6 ASN B N 1
ATOM 860 C CA . ASN B 1 6 ? 20.906 -1.263 -17.562 1 23.11 6 ASN B CA 1
ATOM 861 C C . ASN B 1 6 ? 19.453 -1.05 -17.953 1 23.11 6 ASN B C 1
ATOM 863 O O . ASN B 1 6 ? 19.156 -0.337 -18.906 1 23.11 6 ASN B O 1
ATOM 867 N N . VAL B 1 7 ? 18.734 -2.117 -17.969 1 25.59 7 VAL B N 1
ATOM 868 C CA . VAL B 1 7 ? 17.312 -1.868 -18.203 1 25.59 7 VAL B CA 1
ATOM 869 C C . VAL B 1 7 ? 16.844 -0.696 -17.359 1 25.59 7 VAL B C 1
ATOM 871 O O . VAL B 1 7 ? 16.844 -0.772 -16.125 1 25.59 7 VAL B O 1
ATOM 874 N N . GLU B 1 8 ? 17.031 0.476 -17.781 1 24.91 8 GLU B N 1
ATOM 875 C CA . GLU B 1 8 ? 16.422 1.696 -17.25 1 24.91 8 GLU B CA 1
ATOM 876 C C . GLU B 1 8 ? 14.922 1.527 -17.047 1 24.91 8 GLU B C 1
ATOM 878 O O . GLU B 1 8 ? 14.195 1.213 -17.984 1 24.91 8 GLU B O 1
ATOM 883 N N . PHE B 1 9 ? 14.555 0.88 -16.031 1 26.5 9 PHE B N 1
ATOM 884 C CA . PHE B 1 9 ? 13.141 0.965 -15.68 1 26.5 9 PHE B CA 1
ATOM 885 C C . PHE B 1 9 ? 12.609 2.375 -15.914 1 26.5 9 PHE B C 1
ATOM 887 O O . PHE B 1 9 ? 13.094 3.334 -15.312 1 26.5 9 PHE B O 1
ATOM 894 N N . ASN B 1 10 ? 12.391 2.664 -17.125 1 29.09 10 ASN B N 1
ATOM 895 C CA . ASN B 1 10 ? 11.641 3.885 -17.406 1 29.09 10 ASN B CA 1
ATOM 896 C C . ASN B 1 10 ? 10.484 4.078 -16.422 1 29.09 10 ASN B C 1
ATOM 898 O O . ASN B 1 10 ? 9.547 3.279 -16.406 1 29.09 10 ASN B O 1
ATOM 902 N N . ASP B 1 11 ? 10.805 4.398 -15.25 1 31.2 11 ASP B N 1
ATOM 903 C CA . ASP B 1 11 ? 9.953 4.977 -14.211 1 31.2 11 ASP B CA 1
ATOM 904 C C . ASP B 1 11 ? 8.891 5.891 -14.82 1 31.2 11 ASP B C 1
ATOM 906 O O . ASP B 1 11 ? 9.086 7.105 -14.906 1 31.2 11 ASP B O 1
ATOM 910 N N . ASP B 1 12 ? 8.617 5.664 -16.062 1 33.53 12 ASP B N 1
ATOM 911 C CA . ASP B 1 12 ? 7.594 6.516 -16.672 1 33.53 12 ASP B CA 1
ATOM 912 C C . ASP B 1 12 ? 6.352 6.578 -15.789 1 33.53 12 ASP B C 1
ATOM 914 O O . ASP B 1 12 ? 5.289 7.027 -16.234 1 33.53 12 ASP B O 1
ATOM 918 N N . SER B 1 13 ? 6.23 5.605 -14.945 1 35.41 13 SER B N 1
ATOM 919 C CA . SER B 1 13 ? 5.086 6.059 -14.164 1 35.41 13 SER B CA 1
ATOM 920 C C . SER B 1 13 ? 5.242 7.516 -13.75 1 35.41 13 SER B C 1
ATOM 922 O O . SER B 1 13 ? 5.902 7.812 -12.75 1 35.41 13 SER B O 1
ATOM 924 N N . THR B 1 14 ? 5.672 8.375 -14.633 1 35.5 14 THR B N 1
ATOM 925 C CA . THR B 1 14 ? 5.539 9.812 -14.445 1 35.5 14 THR B CA 1
ATOM 926 C C . THR B 1 14 ? 4.34 10.141 -13.562 1 35.5 14 THR B C 1
ATOM 928 O O . THR B 1 14 ? 3.223 10.305 -14.062 1 35.5 14 THR B O 1
ATOM 931 N N . ALA B 1 15 ? 4.07 9.32 -12.648 1 39.97 15 ALA B N 1
ATOM 932 C CA . ALA B 1 15 ? 3.076 9.891 -11.742 1 39.97 15 ALA B CA 1
ATOM 933 C C . ALA B 1 15 ? 3.207 11.406 -11.672 1 39.97 15 ALA B C 1
ATOM 935 O O . ALA B 1 15 ? 4.316 11.945 -11.609 1 39.97 15 ALA B O 1
ATOM 936 N N . THR B 1 16 ? 2.488 12.164 -12.477 1 40.66 16 THR B N 1
ATOM 937 C CA . THR B 1 16 ? 2.322 13.586 -12.188 1 40.66 16 THR B CA 1
ATOM 938 C C . THR B 1 16 ? 2.738 13.898 -10.75 1 40.66 16 THR B C 1
ATOM 940 O O . THR B 1 16 ? 2.387 13.164 -9.82 1 40.66 16 THR B O 1
ATOM 943 N N . VAL B 1 17 ? 4.066 14.188 -10.594 1 47.25 17 VAL B N 1
ATOM 944 C CA . VAL B 1 17 ? 4.363 14.781 -9.297 1 47.25 17 VAL B CA 1
ATOM 945 C C . VAL B 1 17 ? 3.092 15.398 -8.711 1 47.25 17 VAL B C 1
ATOM 947 O O . VAL B 1 17 ? 2.533 16.344 -9.273 1 47.25 17 VAL B O 1
ATOM 950 N N . ALA B 1 18 ? 2.33 14.539 -8.148 1 57.91 18 ALA B N 1
ATOM 951 C CA . ALA B 1 18 ? 1.197 15.133 -7.445 1 57.91 18 ALA B CA 1
ATOM 952 C C . ALA B 1 18 ? 1.585 16.469 -6.82 1 57.91 18 ALA B C 1
ATOM 954 O O . ALA B 1 18 ? 2.764 16.734 -6.57 1 57.91 18 ALA B O 1
ATOM 955 N N . ALA B 1 19 ? 0.87 17.484 -6.91 1 67.69 19 ALA B N 1
ATOM 956 C CA . ALA B 1 19 ? 0.996 18.781 -6.254 1 67.69 19 ALA B CA 1
ATOM 957 C C . ALA B 1 19 ? 1.457 18.625 -4.809 1 67.69 19 ALA B C 1
ATOM 959 O O . ALA B 1 19 ? 1.13 17.625 -4.152 1 67.69 19 ALA B O 1
ATOM 960 N N . ASN B 1 20 ? 2.627 19.172 -4.52 1 84.44 20 ASN B N 1
ATOM 961 C CA . ASN B 1 20 ? 3.045 19.328 -3.133 1 84.44 20 ASN B CA 1
ATOM 962 C C . ASN B 1 20 ? 2.578 20.672 -2.557 1 84.44 20 ASN B C 1
ATOM 964 O O . ASN B 1 20 ? 3.357 21.625 -2.475 1 84.44 20 ASN B O 1
ATOM 968 N N . ASP B 1 21 ? 1.309 20.656 -2.219 1 91.38 21 ASP B N 1
ATOM 969 C CA . ASP B 1 21 ? 0.666 21.859 -1.687 1 91.38 21 ASP B CA 1
ATOM 970 C C . ASP B 1 21 ? 1.142 22.156 -0.266 1 91.38 21 ASP B C 1
ATOM 972 O O . ASP B 1 21 ? 0.894 23.234 0.265 1 91.38 21 ASP B O 1
ATOM 976 N N . LEU B 1 22 ? 1.782 21.219 0.37 1 92.38 22 LEU B N 1
ATOM 977 C CA . LEU B 1 22 ? 2.338 21.312 1.717 1 92.38 22 LEU B CA 1
ATOM 978 C C . LEU B 1 22 ? 3.711 20.656 1.782 1 92.38 22 LEU B C 1
ATOM 980 O O . LEU B 1 22 ? 3.885 19.516 1.322 1 92.38 22 LEU B O 1
ATOM 984 N N . PRO B 1 23 ? 4.734 21.438 2.182 1 92.94 23 PRO B N 1
ATOM 985 C CA . PRO B 1 23 ? 6.031 20.781 2.359 1 92.94 23 PRO B CA 1
ATOM 986 C C . PRO B 1 23 ? 5.977 19.625 3.344 1 92.94 23 PRO B C 1
ATOM 988 O O . PRO B 1 23 ? 5.273 19.688 4.352 1 92.94 23 PRO B O 1
ATOM 991 N N . THR B 1 24 ? 6.805 18.609 3.098 1 92.62 24 THR B N 1
ATOM 992 C CA . THR B 1 24 ? 6.836 17.422 3.955 1 92.62 24 THR B CA 1
ATOM 993 C C . THR B 1 24 ? 7.211 17.812 5.383 1 92.62 24 THR B C 1
ATOM 995 O O . THR B 1 24 ? 6.648 17.266 6.344 1 92.62 24 THR B O 1
ATOM 998 N N . GLU B 1 25 ? 8.164 18.719 5.527 1 92.81 25 GLU B N 1
ATOM 999 C CA . GLU B 1 25 ? 8.625 19.141 6.844 1 92.81 25 GLU B CA 1
ATOM 1000 C C . GLU B 1 25 ? 7.484 19.781 7.641 1 92.81 25 GLU B C 1
ATOM 1002 O O . GLU B 1 25 ? 7.41 19.625 8.859 1 92.81 25 GLU B O 1
ATOM 1007 N N . GLU B 1 26 ? 6.641 20.516 6.98 1 94.94 26 GLU B N 1
ATOM 1008 C CA . GLU B 1 26 ? 5.5 21.141 7.641 1 94.94 26 GLU B CA 1
ATOM 1009 C C . GLU B 1 26 ? 4.492 20.094 8.102 1 94.94 26 GLU B C 1
ATOM 1011 O O . GLU B 1 26 ? 3.947 20.188 9.203 1 94.94 26 GLU B O 1
ATOM 1016 N N . LEU B 1 27 ? 4.246 19.125 7.316 1 95.31 27 LEU B N 1
ATOM 1017 C CA . LEU B 1 27 ? 3.352 18.047 7.711 1 95.31 27 LEU B CA 1
ATOM 1018 C C . LEU B 1 27 ? 3.904 17.297 8.914 1 95.31 2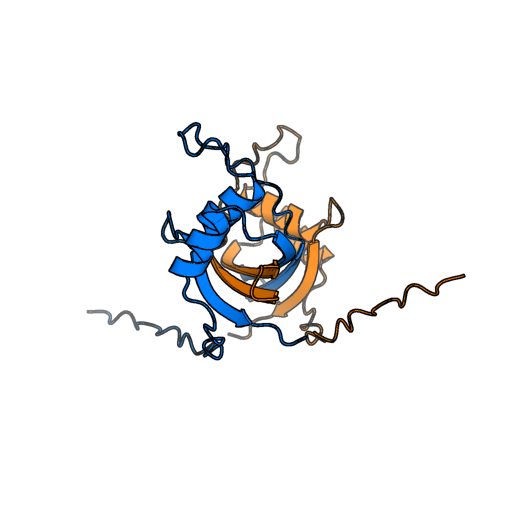7 LEU B C 1
ATOM 1020 O O . LEU B 1 27 ? 3.162 16.969 9.852 1 95.31 27 LEU B O 1
ATOM 1024 N N . ILE B 1 28 ? 5.215 17.047 8.914 1 93 28 ILE B N 1
ATOM 1025 C CA . ILE B 1 28 ? 5.863 16.375 10.031 1 93 28 ILE B CA 1
ATOM 1026 C C . ILE B 1 28 ? 5.66 17.172 11.312 1 93 28 ILE B C 1
ATOM 1028 O O . ILE B 1 28 ? 5.305 16.625 12.352 1 93 28 ILE B O 1
ATOM 1032 N N . ARG B 1 29 ? 5.816 18.453 11.18 1 95 29 ARG B N 1
ATOM 1033 C CA . ARG B 1 29 ? 5.621 19.328 12.336 1 95 29 ARG B CA 1
ATOM 1034 C C . ARG B 1 29 ? 4.18 19.266 12.836 1 95 29 ARG B C 1
ATOM 1036 O O . ARG B 1 29 ? 3.934 19.203 14.039 1 95 29 ARG B O 1
ATOM 1043 N N . MET B 1 30 ? 3.227 19.25 11.914 1 95.25 30 MET B N 1
ATOM 1044 C CA . MET B 1 30 ? 1.815 19.188 12.281 1 95.25 30 MET B CA 1
ATOM 1045 C C . MET B 1 30 ? 1.502 17.891 13.008 1 95.25 30 MET B C 1
ATOM 1047 O O . MET B 1 30 ? 0.737 17.875 13.977 1 95.25 30 MET B O 1
ATOM 1051 N N . ILE B 1 31 ? 2.084 16.781 12.539 1 92.62 31 ILE B N 1
ATOM 1052 C CA . ILE B 1 31 ? 1.863 15.477 13.156 1 92.62 31 ILE B CA 1
ATOM 1053 C C . ILE B 1 31 ? 2.457 15.461 14.562 1 92.62 31 ILE B C 1
ATOM 1055 O O . ILE B 1 31 ? 1.818 15 15.508 1 92.62 31 ILE B O 1
ATOM 1059 N N . GLU B 1 32 ? 3.66 16.031 14.703 1 91 32 GLU B N 1
ATOM 1060 C CA . GLU B 1 32 ? 4.336 16.078 15.992 1 91 32 GLU B CA 1
ATOM 1061 C C . GLU B 1 32 ? 3.559 16.938 17 1 91 32 GLU B C 1
ATOM 1063 O O . GLU B 1 32 ? 3.57 16.656 18.188 1 91 32 GLU B O 1
ATOM 1068 N N . ASN B 1 33 ? 2.871 17.953 16.469 1 94.19 33 ASN B N 1
ATOM 1069 C CA . ASN B 1 33 ? 2.084 18.844 17.312 1 94.19 33 ASN B CA 1
A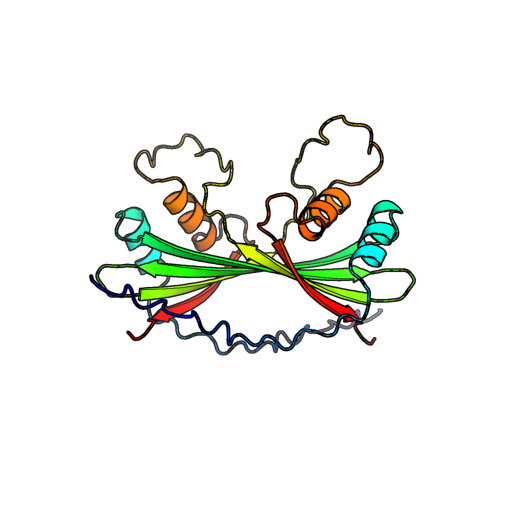TOM 1070 C C . ASN B 1 33 ? 0.671 18.312 17.531 1 94.19 33 ASN B C 1
ATOM 1072 O O . ASN B 1 33 ? -0.176 18.984 18.109 1 94.19 33 ASN B O 1
ATOM 1076 N N . LYS B 1 34 ? 0.425 17.094 16.969 1 91.69 34 LYS B N 1
ATOM 1077 C CA . LYS B 1 34 ? -0.876 16.453 17.125 1 91.69 34 LYS B CA 1
ATOM 1078 C C . LYS B 1 34 ? -1.982 17.281 16.484 1 91.69 34 LYS B C 1
ATOM 1080 O O . LYS B 1 34 ? -3.068 17.438 17.062 1 91.69 34 LYS B O 1
ATOM 1085 N N . GLU 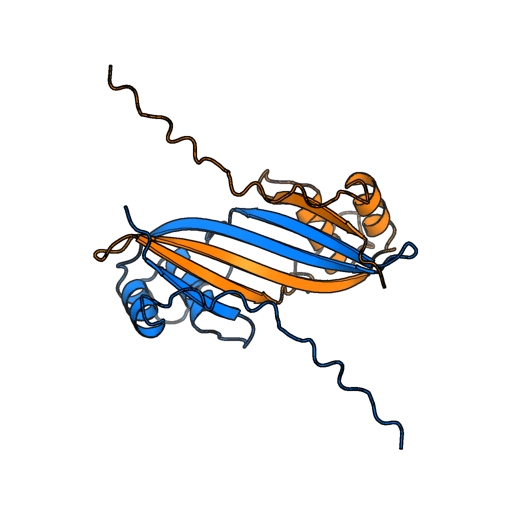B 1 35 ? -1.738 17.859 15.336 1 95.44 35 GLU B N 1
ATOM 1086 C CA . GLU B 1 35 ? -2.678 18.734 14.641 1 95.44 35 GLU B CA 1
ATOM 1087 C C . GLU B 1 35 ? -3.268 18.031 13.414 1 95.44 35 GLU B C 1
ATOM 1089 O O . GLU B 1 35 ? -3.912 18.672 12.578 1 95.44 35 GLU B O 1
ATOM 1094 N N . VAL B 1 36 ? -3.041 16.719 13.336 1 93.81 36 VAL B N 1
ATOM 1095 C CA . VAL B 1 36 ? -3.461 15.977 12.148 1 93.81 36 VAL B CA 1
ATOM 1096 C C . VAL B 1 36 ? -4.309 14.773 12.562 1 93.81 36 VAL B C 1
ATOM 1098 O O . VAL B 1 36 ? -3.994 14.094 13.539 1 93.81 36 VAL B O 1
ATOM 1101 N N . THR B 1 37 ? -5.402 14.586 11.867 1 91.5 37 THR B N 1
ATOM 1102 C CA . THR B 1 37 ? -6.215 13.383 12.008 1 91.5 37 THR B CA 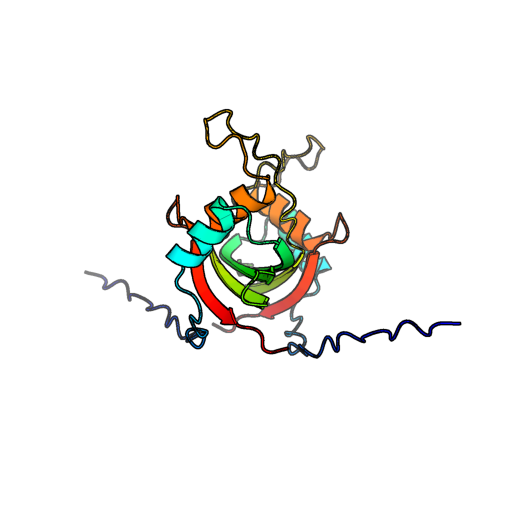1
ATOM 1103 C C . THR B 1 37 ? -6.305 12.633 10.688 1 91.5 37 THR B C 1
ATOM 1105 O O . THR B 1 37 ? -6.465 13.242 9.625 1 91.5 37 THR B O 1
ATOM 1108 N N . VAL B 1 38 ? -6.25 11.297 10.789 1 91.38 38 VAL B N 1
ATOM 1109 C CA . VAL B 1 38 ? -6.371 10.477 9.594 1 91.38 38 VAL B CA 1
ATOM 1110 C C . VAL B 1 38 ? -7.844 10.219 9.289 1 91.38 38 VAL B C 1
ATOM 1112 O O . VAL B 1 38 ? -8.578 9.695 10.125 1 91.38 38 VAL B O 1
ATOM 1115 N N . LYS B 1 39 ? -8.25 10.648 8.125 1 91.56 39 LYS B N 1
ATOM 1116 C CA . LYS B 1 39 ? -9.625 10.414 7.672 1 91.56 39 LYS B CA 1
ATOM 1117 C C . LYS B 1 39 ? -9.758 9.047 7.008 1 91.56 39 LYS B C 1
ATOM 1119 O O . LYS B 1 39 ? -10.758 8.352 7.207 1 91.56 39 LYS B O 1
ATOM 1124 N N . SER B 1 40 ? -8.812 8.719 6.207 1 91.5 40 SER B N 1
ATOM 1125 C CA . SER B 1 40 ? -8.797 7.434 5.516 1 91.5 40 SER B CA 1
ATOM 1126 C C . SER B 1 40 ? -7.383 7.027 5.125 1 91.5 40 SER B C 1
ATOM 1128 O O . SER B 1 40 ? -6.5 7.879 5.004 1 91.5 40 SER B O 1
ATOM 1130 N N . HIS B 1 41 ? -7.156 5.754 5.004 1 90.62 41 HIS B N 1
ATOM 1131 C CA . HIS B 1 41 ? -5.891 5.148 4.609 1 90.62 41 HIS B CA 1
ATOM 1132 C C . HIS B 1 41 ? -6.113 3.961 3.68 1 90.62 41 HIS B C 1
ATOM 1134 O O . HIS B 1 41 ? -6.676 2.943 4.09 1 90.62 41 HIS B O 1
ATOM 1140 N N . ARG B 1 42 ? -5.742 4.152 2.473 1 90.31 42 ARG B N 1
ATOM 1141 C CA . ARG B 1 42 ? -5.836 3.119 1.446 1 90.31 42 ARG B CA 1
ATOM 1142 C C . ARG B 1 42 ? -4.449 2.646 1.0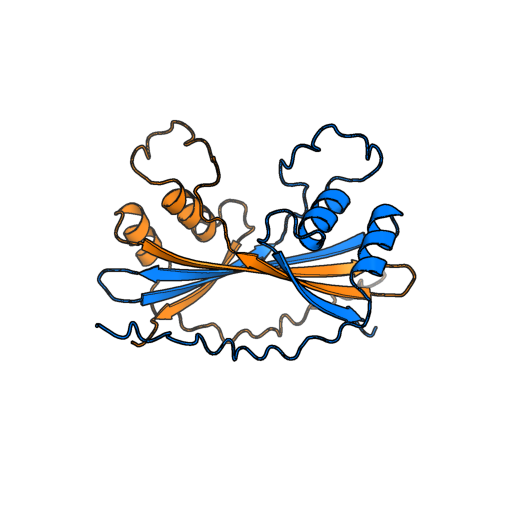17 1 90.31 42 ARG B C 1
ATOM 1144 O O . ARG B 1 42 ? -3.549 3.461 0.807 1 90.31 42 ARG B O 1
ATOM 1151 N N . ILE B 1 43 ? -4.262 1.35 0.954 1 89 43 ILE B N 1
ATOM 1152 C CA . ILE B 1 43 ? -3.006 0.771 0.492 1 89 43 ILE B CA 1
ATOM 1153 C C . ILE B 1 43 ? -3.242 -0.019 -0.792 1 89 43 ILE B C 1
ATOM 1155 O O . ILE B 1 43 ? -4.172 -0.826 -0.871 1 89 43 ILE B O 1
ATOM 1159 N N . VAL B 1 44 ? -2.436 0.229 -1.715 1 90.94 44 VAL B N 1
ATOM 1160 C CA . VAL B 1 44 ? -2.438 -0.576 -2.932 1 90.94 44 VAL B CA 1
ATOM 1161 C C . VAL B 1 44 ? -1.105 -1.31 -3.068 1 90.94 44 VAL B C 1
ATOM 1163 O O . VAL B 1 44 ? -0.042 -0.685 -3.061 1 90.94 44 VAL B O 1
ATOM 1166 N N . ASP B 1 45 ? -1.192 -2.619 -3.143 1 89.12 45 ASP B N 1
ATOM 1167 C CA . ASP B 1 45 ? -0.044 -3.477 -3.422 1 89.12 45 ASP B CA 1
ATOM 1168 C C . ASP B 1 45 ? 0.02 -3.844 -4.902 1 89.12 45 ASP B C 1
ATOM 1170 O O . ASP B 1 45 ? -0.967 -4.312 -5.477 1 89.12 45 ASP B O 1
ATOM 1174 N N . THR B 1 46 ? 1.169 -3.613 -5.445 1 93.12 46 THR B N 1
ATOM 1175 C CA . THR B 1 46 ? 1.464 -4.141 -6.773 1 93.12 46 THR B CA 1
ATOM 1176 C C . THR B 1 46 ? 2.633 -5.121 -6.719 1 93.12 46 THR B C 1
ATOM 1178 O O . THR B 1 46 ? 3.76 -4.734 -6.402 1 93.12 46 THR B O 1
ATOM 1181 N N . ILE B 1 47 ? 2.342 -6.371 -7.055 1 92.69 47 ILE B N 1
ATOM 1182 C CA . ILE B 1 47 ? 3.336 -7.43 -6.941 1 92.69 47 ILE B CA 1
ATOM 1183 C C . ILE B 1 47 ? 3.539 -8.094 -8.305 1 92.69 47 ILE B C 1
ATOM 1185 O O . ILE B 1 47 ? 2.576 -8.539 -8.93 1 92.69 47 ILE B O 1
ATOM 1189 N N . THR B 1 48 ? 4.773 -8.094 -8.773 1 94.5 48 THR B N 1
ATOM 1190 C CA . THR B 1 48 ? 5.105 -8.836 -9.984 1 94.5 48 THR B CA 1
ATOM 1191 C C . THR B 1 48 ? 5.57 -10.25 -9.641 1 94.5 48 THR B C 1
ATOM 1193 O O . THR B 1 48 ? 6.484 -10.43 -8.836 1 94.5 48 THR B O 1
ATOM 1196 N N . LEU B 1 49 ? 4.883 -11.164 -10.234 1 94.31 49 LEU B N 1
ATOM 1197 C CA . LEU B 1 49 ? 5.094 -12.578 -9.953 1 94.31 49 LEU B CA 1
ATOM 1198 C C . LEU B 1 49 ? 5.668 -13.289 -11.18 1 94.31 49 LEU B C 1
ATOM 1200 O O . LEU B 1 49 ? 5.281 -12.992 -12.312 1 94.31 49 LEU B O 1
ATOM 1204 N N . ILE B 1 50 ? 6.613 -14.234 -10.938 1 95.56 50 ILE B N 1
ATOM 1205 C CA . ILE B 1 50 ? 7.129 -15.117 -11.977 1 95.56 50 ILE B CA 1
ATOM 1206 C C . ILE B 1 50 ? 6.598 -16.531 -11.766 1 95.56 50 ILE B C 1
ATOM 1208 O O . ILE B 1 50 ? 6.715 -17.094 -10.664 1 95.56 50 ILE B O 1
ATOM 1212 N N . THR B 1 51 ? 5.941 -17.078 -12.758 1 94.81 51 THR B N 1
ATOM 1213 C CA . THR B 1 51 ? 5.449 -18.453 -12.773 1 94.81 51 THR B CA 1
ATOM 1214 C C . THR B 1 51 ? 5.953 -19.188 -14.008 1 94.81 51 THR B C 1
ATOM 1216 O O . THR B 1 51 ? 6.602 -18.594 -14.875 1 94.81 51 THR B O 1
ATOM 1219 N N . ALA B 1 52 ? 5.633 -20.484 -14.031 1 93.88 52 ALA B N 1
ATOM 1220 C CA . ALA B 1 52 ? 5.957 -21.281 -15.219 1 93.88 52 ALA B CA 1
ATOM 1221 C C . ALA B 1 52 ? 5.215 -20.75 -16.438 1 93.88 52 ALA B C 1
ATOM 1223 O O . ALA B 1 52 ? 5.703 -20.859 -17.562 1 93.88 52 ALA B O 1
ATOM 1224 N N . GLY B 1 53 ? 3.98 -20.078 -16.203 1 91.5 53 GLY B N 1
ATOM 1225 C CA . GLY B 1 53 ? 3.15 -19.594 -17.297 1 91.5 53 GLY B CA 1
ATOM 1226 C C . GLY B 1 53 ? 3.471 -18.172 -17.688 1 91.5 53 GLY B C 1
ATOM 1227 O O . GLY B 1 53 ? 2.793 -17.578 -18.547 1 91.5 53 GLY B O 1
ATOM 1228 N N . GLY B 1 54 ? 4.527 -17.562 -17.078 1 94.44 54 GLY B N 1
ATOM 1229 C CA . GLY B 1 54 ? 4.887 -16.203 -17.422 1 94.44 54 GLY B CA 1
ATOM 1230 C C . GLY B 1 54 ? 4.852 -15.258 -16.219 1 94.44 54 GLY B C 1
ATOM 1231 O O . GLY B 1 54 ? 4.801 -15.711 -15.078 1 94.44 54 GLY B O 1
ATOM 1232 N N . GLU B 1 55 ? 4.934 -13.984 -16.594 1 95.31 55 GLU B N 1
ATOM 1233 C CA . GLU B 1 55 ? 4.93 -12.938 -15.578 1 95.31 55 GLU B CA 1
ATOM 1234 C C . GLU B 1 55 ? 3.537 -12.344 -15.398 1 95.31 55 GLU B C 1
ATOM 1236 O O . GLU B 1 55 ? 2.83 -12.102 -16.375 1 95.31 55 GLU B O 1
ATOM 1241 N N . PHE B 1 56 ? 3.172 -12.211 -14.078 1 95.12 56 PHE B N 1
ATOM 1242 C CA . PHE B 1 56 ? 1.877 -11.625 -13.758 1 95.12 56 PHE B CA 1
ATOM 1243 C C . PHE B 1 56 ? 2.037 -10.438 -12.82 1 95.12 56 PHE B C 1
ATOM 1245 O O . PHE B 1 56 ? 2.926 -10.43 -11.961 1 95.12 56 PHE B O 1
ATOM 1252 N N . ARG B 1 57 ? 1.188 -9.484 -13 1 96.06 57 ARG B N 1
ATOM 1253 C CA . ARG B 1 57 ? 1.052 -8.391 -12.047 1 96.06 57 ARG B CA 1
ATOM 1254 C C . ARG B 1 57 ? -0.201 -8.555 -11.195 1 96.06 57 ARG B C 1
ATOM 1256 O O . ARG B 1 57 ? -1.317 -8.562 -11.719 1 96.06 57 ARG B O 1
ATOM 1263 N N . LEU B 1 58 ? 0.044 -8.75 -9.93 1 94.44 58 LEU B N 1
ATOM 1264 C CA . LEU B 1 58 ? -1.027 -8.805 -8.938 1 94.44 58 LEU B CA 1
ATOM 1265 C C . LEU B 1 58 ? -1.242 -7.434 -8.297 1 94.44 58 LEU B C 1
ATOM 1267 O O . LEU B 1 58 ? -0.304 -6.84 -7.762 1 94.44 58 LEU B O 1
ATOM 1271 N N . THR B 1 59 ? -2.416 -6.91 -8.414 1 93.31 59 THR B N 1
ATOM 1272 C CA . THR B 1 59 ? -2.779 -5.664 -7.75 1 93.31 59 THR B CA 1
ATOM 1273 C C . THR B 1 59 ? -3.83 -5.91 -6.672 1 93.31 59 THR B C 1
ATOM 1275 O O . THR B 1 59 ? -4.883 -6.484 -6.941 1 93.31 59 THR B O 1
ATOM 1278 N N . LEU B 1 60 ? -3.494 -5.52 -5.426 1 90.5 60 LEU B N 1
ATOM 1279 C CA . LEU B 1 60 ? -4.387 -5.684 -4.281 1 90.5 60 LEU B CA 1
ATOM 1280 C C . LEU B 1 60 ? -4.648 -4.344 -3.604 1 90.5 60 LEU B C 1
ATOM 1282 O O . LEU B 1 60 ? -3.775 -3.471 -3.588 1 90.5 60 LEU B O 1
ATOM 1286 N N . GLU B 1 61 ? -5.809 -4.191 -3.123 1 89.31 61 GLU B N 1
ATOM 1287 C CA . GLU B 1 61 ? -6.18 -3.02 -2.338 1 89.31 61 GLU B CA 1
ATOM 1288 C C . GLU B 1 61 ? -6.625 -3.416 -0.934 1 89.31 61 GLU B C 1
ATOM 1290 O O . GLU B 1 61 ? -7.332 -4.414 -0.758 1 89.31 61 GLU B O 1
ATOM 1295 N N . ARG B 1 62 ? -6.172 -2.688 0.065 1 85.19 62 ARG B N 1
ATOM 1296 C CA . ARG B 1 62 ? -6.605 -2.908 1.44 1 85.19 62 ARG B CA 1
ATOM 1297 C C . ARG B 1 62 ? -6.68 -1.593 2.209 1 85.19 62 ARG B C 1
ATOM 1299 O O . ARG B 1 62 ? -6.125 -0.582 1.773 1 85.19 62 ARG B O 1
ATOM 1306 N N . SER B 1 63 ? -7.441 -1.672 3.236 1 83.56 63 SER B N 1
ATOM 1307 C CA . SER B 1 63 ? -7.465 -0.547 4.168 1 83.56 63 SER B CA 1
ATOM 1308 C C . SER B 1 63 ? -6.227 -0.541 5.059 1 83.56 63 SER B C 1
ATOM 1310 O O . SER B 1 63 ? -5.773 -1.596 5.504 1 83.56 63 SER B O 1
ATOM 1312 N N . GLY B 1 64 ? -5.594 0.568 5.012 1 75.38 64 GLY B N 1
ATOM 1313 C CA . GLY B 1 64 ? -4.484 0.671 5.945 1 75.38 64 GLY B CA 1
ATOM 1314 C C . GLY B 1 64 ? -4.93 0.769 7.391 1 75.38 64 GLY B C 1
ATOM 1315 O O . GLY B 1 64 ? -6.02 1.266 7.68 1 75.38 64 GLY B O 1
ATOM 1316 N N . ASP B 1 65 ? -4.461 -0.407 8.125 1 61.84 65 ASP B N 1
ATOM 1317 C CA . ASP B 1 65 ? -4.738 -0.249 9.547 1 61.84 65 ASP B CA 1
ATOM 1318 C C . ASP B 1 65 ? -3.871 0.851 10.156 1 61.84 65 ASP B C 1
ATOM 1320 O O . ASP B 1 65 ? -2.785 0.579 10.672 1 61.84 65 ASP B O 1
ATOM 1324 N N . LEU B 1 66 ? -3.758 1.949 9.57 1 53 66 LEU B N 1
ATOM 1325 C CA . LEU B 1 66 ? -3.061 2.924 10.398 1 53 66 LEU B CA 1
ATOM 1326 C C . LEU B 1 66 ? -3.537 2.844 11.844 1 53 66 LEU B C 1
ATOM 1328 O O . LEU B 1 66 ? -3.586 3.857 12.547 1 53 66 LEU B O 1
ATOM 1332 N N . GLU B 1 67 ? -4.285 1.6 12.047 1 43.16 67 GLU B N 1
ATOM 1333 C CA . GLU B 1 67 ? -4.246 1.485 13.5 1 43.16 67 GLU B CA 1
ATOM 1334 C C . GLU B 1 67 ? -2.809 1.423 14.016 1 43.16 67 GLU B C 1
ATOM 1336 O O . GLU B 1 67 ? -1.913 0.958 13.305 1 43.16 67 GLU B O 1
ATOM 1341 N N . PRO B 1 68 ? -2.479 2.105 14.969 1 34.31 68 PRO B N 1
ATOM 1342 C CA . PRO B 1 68 ? -1.117 2.061 15.516 1 34.31 68 PRO B CA 1
ATOM 1343 C C . PRO B 1 68 ? -0.518 0.656 15.484 1 34.31 68 PRO B C 1
ATOM 1345 O O . PRO B 1 68 ? -1.136 -0.293 15.969 1 34.31 68 PRO B O 1
ATOM 1348 N N . VAL B 1 69 ? -0.143 0.068 14.359 1 34 69 VAL B N 1
ATOM 1349 C CA . VAL B 1 69 ? 0.567 -1.173 14.648 1 34 69 VAL B CA 1
ATOM 1350 C C . VAL B 1 69 ? 1.134 -1.126 16.062 1 34 69 VAL B C 1
ATOM 1352 O O . VAL B 1 69 ? 1.443 -0.05 16.578 1 34 69 VAL B O 1
ATOM 1355 N N . GLY B 1 70 ? 0.878 -2.176 16.844 1 30.8 70 GLY B N 1
ATOM 1356 C CA . GLY B 1 70 ? 1.489 -2.246 18.156 1 30.8 70 GLY B CA 1
ATOM 1357 C C . GLY B 1 70 ? 2.949 -1.835 18.156 1 30.8 70 GLY B C 1
ATOM 1358 O O . GLY B 1 70 ? 3.84 -2.686 18.234 1 30.8 70 GLY B O 1
ATOM 1359 N N . ILE B 1 71 ? 3.357 -1.111 17.156 1 32.69 71 ILE B N 1
ATOM 1360 C CA . ILE B 1 71 ? 4.664 -0.589 17.547 1 32.69 71 ILE B CA 1
ATOM 1361 C C . ILE B 1 71 ? 4.656 -0.201 19.016 1 32.69 71 ILE B C 1
ATOM 1363 O O . ILE B 1 71 ? 3.834 0.612 19.453 1 32.69 71 ILE B O 1
ATOM 1367 N N . MET B 1 72 ? 4.918 -1.231 19.703 1 33.25 72 MET B N 1
ATOM 1368 C CA . MET B 1 72 ? 5.199 -0.84 21.078 1 33.25 72 MET B CA 1
ATOM 1369 C C . MET B 1 72 ? 5.938 0.495 21.125 1 33.25 72 MET B C 1
ATOM 1371 O O . MET B 1 72 ? 6.918 0.692 20.422 1 33.25 72 MET B O 1
ATOM 1375 N N . PRO B 1 73 ? 5.188 1.475 21.594 1 31.55 73 PRO B N 1
ATOM 1376 C CA . PRO B 1 73 ? 5.973 2.68 21.859 1 31.55 73 PRO B CA 1
ATOM 1377 C C . PRO B 1 73 ? 7.375 2.367 22.391 1 31.55 73 PRO B C 1
ATOM 1379 O O . PRO B 1 73 ? 7.523 1.621 23.359 1 31.55 73 PRO B O 1
ATOM 1382 N N . ARG B 1 74 ? 8.289 1.913 21.438 1 32.12 74 ARG B N 1
ATOM 1383 C CA . ARG B 1 74 ? 9.523 1.966 22.219 1 32.12 74 ARG B CA 1
ATOM 1384 C C . ARG B 1 74 ? 9.461 3.062 23.266 1 32.12 74 ARG B C 1
ATOM 1386 O O . ARG B 1 74 ? 8.859 4.113 23.047 1 32.12 74 ARG B O 1
ATOM 1393 N N . THR B 1 75 ? 9.578 2.76 24.406 1 35.03 75 THR B N 1
ATOM 1394 C CA . THR B 1 75 ? 9.586 3.561 25.625 1 35.03 75 THR B CA 1
ATOM 1395 C C . THR B 1 75 ? 10.156 4.949 25.359 1 35.03 75 THR B C 1
ATOM 1397 O O . THR B 1 75 ? 10.367 5.73 26.297 1 35.03 75 THR B O 1
ATOM 1400 N N . GLY B 1 76 ? 10.969 5.066 24.219 1 35.88 76 GLY B N 1
ATOM 1401 C CA . GLY B 1 76 ? 11.625 6.34 24.484 1 35.88 76 GLY B CA 1
ATOM 1402 C C . GLY B 1 76 ? 10.648 7.504 24.562 1 35.88 76 GLY B C 1
ATOM 1403 O O . GLY B 1 76 ? 9.461 7.348 24.266 1 35.88 76 GLY B O 1
ATOM 1404 N N . ASN B 1 77 ? 11.266 8.773 24.766 1 38.28 77 ASN B N 1
ATOM 1405 C CA . ASN B 1 77 ? 10.797 10.078 25.219 1 38.28 77 ASN B CA 1
ATOM 1406 C C . ASN B 1 77 ? 9.734 10.648 24.281 1 38.28 77 ASN B C 1
ATOM 1408 O O . ASN B 1 77 ? 9.391 11.828 24.359 1 38.28 77 ASN B O 1
ATOM 1412 N N . ARG B 1 78 ? 9.539 10.109 22.969 1 45.25 78 ARG B N 1
ATOM 1413 C CA . ARG B 1 78 ? 8.484 10.969 22.422 1 45.25 78 ARG B CA 1
ATOM 1414 C C . ARG B 1 78 ? 7.125 10.594 23 1 45.25 78 ARG B C 1
ATOM 1416 O O . ARG B 1 78 ? 6.402 9.781 22.406 1 45.25 78 ARG B O 1
ATOM 1423 N N . GLY B 1 79 ? 6.949 10.328 24.094 1 55.41 79 GLY B N 1
ATOM 1424 C CA . GLY B 1 79 ? 5.996 9.836 25.078 1 55.41 79 GLY B CA 1
ATOM 1425 C C . GLY B 1 79 ? 4.562 10.219 24.766 1 55.41 79 GLY B C 1
ATOM 1426 O O . GLY B 1 79 ? 3.625 9.539 25.188 1 55.41 79 GLY B O 1
ATOM 1427 N N . GLY B 1 80 ? 4.316 11.164 23.812 1 73.56 80 GLY B N 1
ATOM 1428 C CA . GLY B 1 80 ? 2.971 11.711 23.75 1 73.56 80 GLY B CA 1
ATOM 1429 C C . GLY B 1 80 ? 2.287 11.43 22.422 1 73.56 80 GLY B C 1
ATOM 1430 O O . GLY B 1 80 ? 1.097 11.711 22.266 1 73.56 80 GLY B O 1
ATOM 1431 N N . LEU B 1 81 ? 2.979 10.734 21.531 1 75.56 81 LEU B N 1
ATOM 1432 C CA . LEU B 1 81 ? 2.324 10.57 20.234 1 75.56 81 LEU B CA 1
ATOM 1433 C C . LEU B 1 81 ? 1.516 9.281 20.188 1 75.56 81 LEU B C 1
ATOM 1435 O O . LEU B 1 81 ? 1.892 8.289 20.812 1 75.56 81 LEU B O 1
ATOM 1439 N N . SER B 1 82 ? 0.323 9.352 19.469 1 81.75 82 SER B N 1
ATOM 1440 C CA . SER B 1 82 ? -0.495 8.164 19.25 1 81.75 82 SER B CA 1
ATOM 1441 C C . SER B 1 82 ? 0.203 7.176 18.328 1 81.75 82 SER B C 1
ATOM 1443 O O . SER B 1 82 ? 1.177 7.527 17.656 1 81.75 82 SER B O 1
ATOM 1445 N N . GLY B 1 83 ? -0.189 5.949 18.344 1 79.62 83 GLY B N 1
ATOM 1446 C CA . GLY B 1 83 ? 0.291 4.953 17.406 1 79.62 83 GLY B CA 1
ATOM 1447 C C . GLY B 1 83 ? 0.16 5.383 15.953 1 79.62 83 GLY B C 1
ATOM 1448 O O . GLY B 1 83 ? 1.06 5.145 15.148 1 79.62 83 GLY B O 1
ATOM 1449 N N . GLN B 1 84 ? -0.938 6.102 15.68 1 83.12 84 GLN B N 1
ATOM 1450 C CA . GLN B 1 84 ? -1.181 6.562 14.32 1 83.12 84 GLN B CA 1
ATOM 1451 C C . GLN B 1 84 ? -0.165 7.621 13.906 1 83.12 84 GLN B C 1
ATOM 1453 O O . GLN B 1 84 ? 0.362 7.582 12.789 1 83.12 84 GLN B O 1
ATOM 1458 N N . ASP B 1 85 ? 0.158 8.492 14.836 1 85.62 85 ASP B N 1
ATOM 1459 C CA . ASP B 1 85 ? 1.132 9.539 14.57 1 85.62 85 ASP B CA 1
ATOM 1460 C C . ASP B 1 85 ? 2.521 8.953 14.328 1 85.62 85 ASP B C 1
ATOM 1462 O O . ASP B 1 85 ? 3.225 9.375 13.406 1 85.62 85 ASP B O 1
ATOM 1466 N N . LYS B 1 86 ? 2.838 7.992 15.125 1 83.06 86 LYS B N 1
ATOM 1467 C CA . LYS B 1 86 ? 4.145 7.352 14.977 1 83.06 86 LYS B CA 1
ATOM 1468 C C . LYS B 1 86 ? 4.262 6.645 13.633 1 83.06 86 LYS B C 1
ATOM 1470 O O . LYS B 1 86 ? 5.309 6.703 12.984 1 83.06 86 LYS B O 1
ATOM 1475 N N . LEU B 1 87 ? 3.205 6.012 13.289 1 82.56 87 LEU B N 1
ATOM 1476 C CA . LEU B 1 87 ? 3.203 5.336 12 1 82.56 87 LEU B CA 1
ATOM 1477 C C . LEU B 1 87 ? 3.35 6.344 10.859 1 82.56 87 LEU B C 1
ATOM 1479 O O . LEU B 1 87 ? 4.16 6.148 9.953 1 82.56 87 LEU B O 1
ATOM 1483 N N . LEU B 1 88 ? 2.586 7.387 10.961 1 88 88 LEU B N 1
ATOM 1484 C CA . LEU B 1 88 ? 2.664 8.414 9.93 1 88 88 LEU B CA 1
ATOM 1485 C C . LEU B 1 88 ? 4.078 8.977 9.828 1 88 88 LEU B C 1
ATOM 1487 O O . LEU B 1 88 ? 4.613 9.133 8.727 1 88 88 LEU B O 1
ATOM 1491 N N . LEU B 1 89 ? 4.66 9.219 10.977 1 86.81 89 LEU B N 1
ATOM 1492 C CA . LEU B 1 89 ? 6.016 9.766 10.992 1 86.81 89 LEU B CA 1
ATOM 1493 C C . LEU B 1 89 ? 7.012 8.766 10.422 1 86.81 89 LEU B C 1
ATOM 1495 O O . LEU B 1 89 ? 7.945 9.148 9.711 1 86.81 89 LEU B O 1
ATOM 1499 N N . SER B 1 90 ? 6.801 7.57 10.688 1 82.94 90 SER B N 1
ATOM 1500 C CA . SER B 1 90 ? 7.684 6.539 10.148 1 82.94 90 SER B CA 1
ATOM 1501 C C . SER B 1 90 ? 7.582 6.465 8.633 1 82.94 90 SER B C 1
ATOM 1503 O O . SER B 1 90 ? 8.586 6.242 7.945 1 82.94 90 SER B O 1
ATOM 1505 N N . LEU B 1 91 ? 6.336 6.645 8.148 1 84.44 91 LEU B N 1
ATOM 1506 C CA . LEU B 1 91 ? 6.117 6.602 6.703 1 84.44 91 LEU B CA 1
ATOM 1507 C C . LEU B 1 91 ? 6.734 7.816 6.023 1 84.44 91 LEU B C 1
ATOM 1509 O O . LEU B 1 91 ? 7.254 7.715 4.91 1 84.44 91 LEU B O 1
ATOM 1513 N N . LEU B 1 92 ? 6.73 8.922 6.75 1 87.19 92 LEU B N 1
ATOM 1514 C CA . LEU B 1 92 ? 7.227 10.172 6.184 1 87.19 92 LEU B CA 1
ATOM 1515 C C . LEU B 1 92 ? 8.742 10.266 6.328 1 87.19 92 LEU B C 1
ATOM 1517 O O . LEU B 1 92 ? 9.406 10.922 5.52 1 87.19 92 LEU B O 1
ATOM 1521 N N . GLY B 1 93 ? 9.391 9.953 7.555 1 74.94 93 GLY B N 1
ATOM 1522 C CA . GLY B 1 93 ? 10.789 10.164 7.902 1 74.94 93 GLY B CA 1
ATOM 1523 C C . GLY B 1 93 ? 11.727 9.211 7.191 1 74.94 93 GLY B C 1
ATOM 1524 O O . GLY B 1 93 ? 12.945 9.375 7.25 1 74.94 93 GLY B O 1
ATOM 1525 N N . GLY B 1 94 ? 11.328 8.484 6.285 1 58.59 94 GLY B N 1
ATOM 1526 C CA . GLY B 1 94 ? 12.242 7.719 5.449 1 58.59 94 GLY B CA 1
ATOM 1527 C C . GLY B 1 94 ? 13.109 6.754 6.234 1 58.59 94 GLY B C 1
ATOM 1528 O O . GLY B 1 94 ? 14.172 6.348 5.766 1 58.59 94 GLY B O 1
ATOM 1529 N N . GLY B 1 95 ? 12.883 6.668 7.602 1 48.56 95 GLY B N 1
ATOM 1530 C CA . GLY B 1 95 ? 14.023 5.934 8.117 1 48.56 95 GLY B CA 1
ATOM 1531 C C . GLY B 1 95 ? 14.625 4.973 7.109 1 48.56 95 GLY B C 1
ATOM 1532 O O . GLY B 1 95 ? 15.672 5.254 6.52 1 48.56 95 GLY B O 1
ATOM 1533 N N . GLY B 1 96 ? 14.398 3.785 7.023 1 47.59 96 GLY B N 1
ATOM 1534 C CA . GLY B 1 96 ? 15.219 2.785 6.359 1 47.59 96 GLY B CA 1
ATOM 1535 C C . GLY B 1 96 ? 15.195 2.908 4.848 1 47.59 96 GLY B C 1
ATOM 1536 O O . GLY B 1 96 ? 15.641 2.004 4.137 1 47.59 96 GLY B O 1
ATOM 1537 N N . GLY B 1 97 ? 15.156 4.184 4.285 1 52.88 97 GLY B N 1
ATOM 1538 C CA . GLY B 1 97 ? 15.344 4.336 2.852 1 52.88 97 GLY B CA 1
ATOM 1539 C C . GLY B 1 97 ? 14.266 3.662 2.031 1 52.88 97 GLY B C 1
ATOM 1540 O O . GLY B 1 97 ? 14.359 3.594 0.804 1 52.88 97 GLY B O 1
ATOM 1541 N N . HIS B 1 98 ? 13.055 3.342 2.75 1 68.38 98 HIS B N 1
ATOM 1542 C CA . HIS B 1 98 ? 12.242 2.447 1.935 1 68.38 98 HIS B CA 1
ATOM 1543 C C . HIS B 1 98 ? 10.945 3.121 1.508 1 68.38 98 HIS B C 1
ATOM 1545 O O . HIS B 1 98 ? 10.219 2.596 0.663 1 68.38 98 HIS B O 1
ATOM 1551 N N . SER B 1 99 ? 10.609 4.508 2.076 1 81.38 99 SER B N 1
ATOM 1552 C CA . SER B 1 99 ? 9.367 5.172 1.689 1 81.38 99 SER B CA 1
ATOM 1553 C C . SER B 1 99 ? 9.641 6.527 1.05 1 81.38 99 SER B C 1
ATOM 1555 O O . SER B 1 99 ? 10.539 7.254 1.478 1 81.38 99 SER B O 1
ATOM 1557 N N . LYS B 1 100 ? 9 6.832 -0.068 1 86.12 100 LYS B N 1
ATOM 1558 C CA . LYS B 1 100 ? 9.125 8.102 -0.777 1 86.12 100 LYS B CA 1
ATOM 1559 C C . LYS B 1 100 ? 7.777 8.82 -0.86 1 86.12 100 LYS B C 1
ATOM 1561 O O . LYS B 1 100 ? 6.766 8.211 -1.214 1 86.12 100 LYS B O 1
ATOM 1566 N N . VAL B 1 101 ? 7.773 10.109 -0.496 1 90.94 101 VAL B N 1
ATOM 1567 C CA . VAL B 1 101 ? 6.574 10.93 -0.663 1 90.94 101 VAL B CA 1
ATOM 1568 C C . VAL B 1 101 ? 6.375 11.25 -2.141 1 90.94 101 VAL B C 1
ATOM 1570 O O . VAL B 1 101 ? 7.242 11.859 -2.773 1 90.94 101 VAL B O 1
ATOM 1573 N N . ARG B 1 102 ? 5.25 10.82 -2.627 1 92.38 102 ARG B N 1
ATOM 1574 C CA . ARG B 1 102 ? 4.934 11.102 -4.023 1 92.38 102 ARG B CA 1
ATOM 1575 C C . ARG B 1 102 ? 4.184 12.422 -4.164 1 92.38 102 ARG B C 1
ATOM 1577 O O . ARG B 1 102 ? 4.242 13.062 -5.211 1 92.38 102 ARG B O 1
ATOM 1584 N N . GLY B 1 103 ? 3.432 12.797 -3.107 1 91.88 103 GLY B N 1
ATOM 1585 C CA . GLY B 1 103 ? 2.721 14.062 -3.158 1 91.88 103 GLY B CA 1
ATOM 1586 C C . GLY B 1 103 ? 1.903 14.336 -1.91 1 91.88 103 GLY B C 1
ATOM 1587 O O . GLY B 1 103 ? 1.54 13.414 -1.182 1 91.88 103 GLY B O 1
ATOM 1588 N N . ILE B 1 104 ? 1.719 15.602 -1.624 1 94.81 104 ILE B N 1
ATOM 1589 C CA . ILE B 1 104 ? 0.804 16.125 -0.618 1 94.81 104 ILE B CA 1
ATOM 1590 C C . ILE B 1 104 ? -0.138 17.156 -1.259 1 94.81 104 ILE B C 1
ATOM 1592 O O . ILE B 1 104 ? 0.242 18.297 -1.481 1 94.81 104 ILE B O 1
ATOM 1596 N N . GLU B 1 105 ? -1.308 16.688 -1.509 1 94.88 105 GLU B N 1
ATOM 1597 C CA . GLU B 1 105 ? -2.244 17.484 -2.297 1 94.88 105 GLU B CA 1
ATOM 1598 C C . GLU B 1 105 ? -3.391 18 -1.434 1 94.88 105 GLU B C 1
ATOM 1600 O O . GLU B 1 105 ? -4.02 17.234 -0.7 1 94.88 105 GLU B O 1
ATOM 1605 N N . ARG B 1 106 ? -3.652 19.281 -1.493 1 94.31 106 ARG B N 1
ATOM 1606 C CA . ARG B 1 106 ? -4.828 19.828 -0.832 1 94.31 106 ARG B CA 1
ATOM 1607 C C . ARG B 1 106 ? -6.109 19.406 -1.546 1 94.31 106 ARG B C 1
ATOM 1609 O O . ARG B 1 106 ? -6.188 19.453 -2.775 1 94.31 106 ARG B O 1
ATOM 1616 N N . LEU B 1 107 ? -6.984 18.891 -0.747 1 93.31 107 LEU B N 1
ATOM 1617 C CA . LEU B 1 107 ? -8.266 18.484 -1.313 1 93.31 107 LEU B CA 1
ATOM 1618 C C . LEU B 1 107 ? -9.289 19.609 -1.197 1 93.31 107 LEU B C 1
ATOM 1620 O O . LEU B 1 107 ? -9.32 20.312 -0.192 1 93.31 107 LEU B O 1
ATOM 1624 N N . LYS B 1 108 ? -9.758 20.047 -2.363 1 81 108 LYS B N 1
ATOM 1625 C CA . LYS B 1 108 ? -10.75 21.125 -2.387 1 81 108 LYS B CA 1
ATOM 1626 C C . LYS B 1 108 ? -12.125 20.609 -1.964 1 81 108 LYS B C 1
ATOM 1628 O O . LYS B 1 108 ? -12.523 19.5 -2.342 1 81 108 LYS B O 1
ATOM 1633 N N . ASN B 1 109 ? -12.672 21.047 -0.759 1 60.88 109 ASN B N 1
ATOM 1634 C CA . ASN B 1 109 ? -14.086 20.859 -0.45 1 60.88 109 ASN B CA 1
ATOM 1635 C C . ASN B 1 109 ? -14.984 21.516 -1.49 1 60.88 109 ASN B C 1
ATOM 1637 O O . ASN B 1 109 ? -14.609 22.531 -2.08 1 60.88 109 ASN B O 1
#

pLDDT: mean 71.2, std 25.92, range [21.75, 96.06]

Radius of gyration: 19.72 Å; Cα contacts (8 Å, |Δi|>4): 342; chains: 2; bounding box: 70×51×48 Å

Sequence (218 aa):
MDTVDNVEFNDDSTATVAANDLPTEELIRMIENKEVTVKSHRIVDTITLITAGGEFRLTLERSGDLEPVGIMPRTGNRGGLSGQDKLLLSLLGGGGGHSKVRGIERLKNMDTVDNVEFNDDSTATVAANDLPTEELIRMIENKEVTVKSHRIVDTITLITAGGEFRLTLERSGDLEPVGIMPRTGNRGGLSGQDKLLLSLLGGGGGHSKVRGIERLKN

Foldseek 3Di:
DDPPPPPPPCPVVVVVLADAPDDLVRVLVCLLVVNDDDPFAKDWDWDWDQDPVGIDIDIDIDTPPCQLDCPPPPPDDSPDHHSSSVSVCCLSVCVVVPHDDSHDHDDDD/DDPPPPPPPCVVVVVVLAAAPDDLVRVLVCLLVVNDDDPFAKDWDWDWDQDPVGIDIDIDIDTDCCVLPCPPPPPDDSPDHHSSSVVVCCLSVCVVVPHDDSHDHDDDD

Secondary structure (DSSP, 8-state):
-------------------B-S-HHHHHHHHHTT--EEEEEEEEEEEEEEETTEEEEEEEEEE---S--S----S-S-TT--HHHHHHHHHHS-TTS-EEEEEEEEE--/-------------------B-S-HHHHHHHHHTT--EEEEEEEEEEEEEEETTEEEEEEEEEE---S-------SSS-TT--HHHHHHHHHHS-TTS-EEEEEEEEE--

Solvent-accessible surface area (backbone atoms only — not comparable to full-atom values): 12646 Å² total; per-residue (Å²): 136,82,79,77,77,75,75,70,73,72,72,61,76,64,60,69,71,42,54,64,72,50,57,68,68,56,54,52,50,35,44,77,68,66,48,58,43,79,74,44,38,39,32,37,40,40,33,33,34,41,40,93,91,42,38,33,38,38,31,35,37,28,60,46,66,64,51,46,57,82,65,55,70,66,80,62,81,73,76,80,65,52,49,47,45,50,47,52,46,52,54,69,64,26,68,87,76,46,38,44,81,55,25,27,31,69,51,84,132,136,82,78,77,77,74,75,69,73,74,69,60,76,61,58,68,70,43,54,64,72,48,58,68,69,57,53,51,50,34,44,76,69,66,48,57,43,81,74,46,39,41,32,38,40,41,32,33,34,40,40,95,92,43,39,32,40,38,31,35,37,28,61,46,65,66,51,38,58,81,63,60,71,64,80,56,85,75,74,80,64,52,45,43,46,51,48,51,46,52,54,68,64,25,68,89,74,46,40,44,81,52,25,27,29,68,52,82,130

Organism: Anopheles darlingi (NCBI:txid43151)

Nearest PDB structures (foldseek):
  6mb6-assembly1_A  TM=3.736E-01  e=5.166E-01  Pseudomonas aeruginosa
  4rnd-assembly1_C  TM=4.005E-01  e=4.158E+00  Saccharomyces cerevisiae S288C
  5d80-assembly1_G  TM=3.399E-01  e=3.459E+00  Saccharomyces cerevisiae S288C
  7lap-assembly1_A  TM=3.017E-01  e=4.158E+00  Streptomyces griseus
  4rnd-assembly1_A  TM=2.925E-01  e=4.158E+00  Saccharomyces cerevisiae S288C